Protein AF-A0A2D5MTC9-F1 (afdb_monomer)

Mean predicted aligned error: 18.23 Å

Secondary structure (DSSP, 8-state):
-----------------------PPPPPPPP-PPPPSSTT-------------TT-SSEEEEEETTEEEEEETTT--EEEE-TTSEEEEEESPPGGG-S-SEEEEEE-TTS-----S---------TT-TT--S-----S---TTS-S-----SS------SS------S------SS------SS------SGGG-S------S------S------SS------S-------STT-------SS------SS------SS---------SS--SS-S-TT-SS----SSS------SS------SS------S------SS------SS------SSS------SSS------S-----

Foldseek 3Di:
DDDDDDDDDDDDDDDDDDDDDDDDDDDDDDFDDDDDPDDDDPDDTPDDDDDPPAPDPFWYFDDDPNKTWIAGPPQRAGWIQHNQRKIWHFDDCPPPPDRDGPIDIDRQNPNDPDPPDDDDDDFWAQPPPPPPDDDDDDDDDTPPPDDSDDDDDPDDDDDDDPDDDDDDDPDDDDDDPPDDDDDDPVDDDDAADDVRPHDDDDDDPDDDDDDPDDDDDDPDDDDDDDPDDDDDDPDPPDDDDDDDPADDDDDDPDDDDDDDPDDDDDDFPFDPDPDDDDPDRVCSDDDDDPDDDDDDDDPPDDDDDDPDDDDDDDPDDDDDDPPDDDDDDPVDDDDDDPDDDDDDDDPDDDDDDDDPDDDDD

pLDDT: mean 74.67, std 19.5, range [28.16, 95.44]

Radius of gyration: 52.71 Å; Cα contacts (8 Å, |Δi|>4): 180; chains: 1; bounding box: 137×66×151 Å

Structure (mmCIF, N/CA/C/O backbone):
data_AF-A0A2D5MTC9-F1
#
_entry.id   AF-A0A2D5MTC9-F1
#
loop_
_atom_site.group_PDB
_atom_site.id
_atom_site.type_symbol
_atom_site.label_atom_id
_atom_site.label_alt_id
_atom_site.label_comp_id
_atom_site.label_asym_id
_atom_site.label_entity_id
_atom_site.label_seq_id
_atom_site.pdbx_PDB_ins_code
_atom_site.Cartn_x
_atom_site.Cartn_y
_atom_site.Cartn_z
_atom_site.occupancy
_atom_site.B_iso_or_equiv
_atom_site.auth_seq_id
_atom_site.auth_comp_id
_atom_site.auth_asym_id
_atom_site.auth_atom_id
_atom_site.pdbx_PDB_model_num
ATOM 1 N N . MET A 1 1 ? -89.886 -17.768 31.212 1.00 41.62 1 MET A N 1
ATOM 2 C CA . MET A 1 1 ? -89.483 -19.164 31.501 1.00 41.62 1 MET A CA 1
ATOM 3 C C . MET A 1 1 ? -88.248 -19.070 32.388 1.00 41.62 1 MET A C 1
ATOM 5 O O . MET A 1 1 ? -87.229 -18.645 31.881 1.00 41.62 1 MET A O 1
ATOM 9 N N . ALA A 1 2 ? -88.300 -19.100 33.720 1.00 30.44 2 ALA A N 1
ATOM 10 C CA . ALA A 1 2 ? -88.887 -20.061 34.663 1.00 30.44 2 ALA A CA 1
ATOM 11 C C . ALA A 1 2 ? -88.196 -21.441 34.658 1.00 30.44 2 ALA A C 1
ATOM 13 O O . ALA A 1 2 ? -88.159 -22.086 33.614 1.00 30.44 2 ALA A O 1
ATOM 14 N N . LYS A 1 3 ? -87.807 -21.866 35.878 1.00 34.44 3 LYS A N 1
ATOM 15 C CA . LYS A 1 3 ? -87.171 -23.115 36.370 1.00 34.44 3 LYS A CA 1
ATOM 16 C C . LYS A 1 3 ? -85.636 -23.058 36.474 1.00 34.44 3 LYS A C 1
ATOM 18 O O . LYS A 1 3 ? -84.980 -22.955 35.452 1.00 34.44 3 LYS A O 1
ATOM 23 N N . SER A 1 4 ? -84.983 -22.969 37.642 1.00 32.75 4 SER A N 1
ATOM 24 C CA . SER A 1 4 ? -85.090 -23.648 38.960 1.00 32.75 4 SER A CA 1
ATOM 25 C C . SER A 1 4 ? -84.687 -25.128 38.953 1.00 32.75 4 SER A C 1
ATOM 27 O O . SER A 1 4 ? -85.420 -25.925 38.366 1.00 32.75 4 SER A O 1
ATOM 29 N N . ARG A 1 5 ? -83.614 -25.475 39.686 1.00 33.47 5 ARG A N 1
ATOM 30 C CA . ARG A 1 5 ? -83.525 -26.490 40.772 1.00 33.47 5 ARG A CA 1
ATOM 31 C C . ARG A 1 5 ? -82.059 -26.881 41.037 1.00 33.47 5 ARG A C 1
ATOM 33 O O . ARG A 1 5 ? -81.319 -27.071 40.084 1.00 33.47 5 ARG A O 1
ATOM 40 N N . GLU A 1 6 ? -81.602 -26.692 42.282 1.00 34.12 6 GLU A N 1
ATOM 41 C CA . GLU A 1 6 ? -81.259 -27.739 43.287 1.00 34.12 6 GLU A CA 1
ATOM 42 C C . GLU A 1 6 ? -79.934 -28.444 42.929 1.00 34.12 6 GLU A C 1
ATOM 44 O O . GLU A 1 6 ? -79.790 -28.965 41.836 1.00 34.12 6 GLU A O 1
ATOM 49 N N . GLY A 1 7 ? -78.874 -28.445 43.734 1.00 31.22 7 GLY A N 1
ATOM 50 C CA . GLY A 1 7 ? -78.793 -28.502 45.190 1.00 31.22 7 GLY A CA 1
ATOM 51 C C . GLY A 1 7 ? -78.049 -29.793 45.535 1.00 31.22 7 GLY A C 1
ATOM 52 O O . GLY A 1 7 ? -78.575 -30.862 45.262 1.00 31.22 7 GLY A O 1
ATOM 53 N N . PHE A 1 8 ? -76.841 -29.698 46.091 1.00 33.56 8 PHE A N 1
ATOM 54 C CA . PHE A 1 8 ? -76.261 -30.758 46.919 1.00 33.56 8 PHE A CA 1
ATOM 55 C C . PHE A 1 8 ? -75.344 -30.130 47.967 1.00 33.56 8 PHE A C 1
ATOM 57 O O . PHE A 1 8 ? -74.264 -29.624 47.666 1.00 33.56 8 PHE A O 1
ATOM 64 N N . ASP A 1 9 ? -75.857 -30.161 49.193 1.00 33.19 9 ASP A N 1
ATOM 65 C CA . ASP A 1 9 ? -75.126 -30.080 50.445 1.00 33.19 9 ASP A CA 1
ATOM 66 C C . ASP A 1 9 ? -74.007 -31.125 50.497 1.00 33.19 9 ASP A C 1
ATOM 68 O O . ASP A 1 9 ? -74.228 -32.298 50.193 1.00 33.19 9 ASP A O 1
ATOM 72 N N . GLN A 1 10 ? -72.857 -30.729 51.037 1.00 34.62 10 GLN A N 1
ATOM 73 C CA . GLN A 1 10 ? -72.172 -31.569 52.013 1.00 34.62 10 GLN A CA 1
ATOM 74 C C . GLN A 1 10 ? -71.788 -30.710 53.212 1.00 34.62 10 GLN A C 1
ATOM 76 O O . GLN A 1 10 ? -70.988 -29.780 53.121 1.00 34.62 10 GLN A O 1
ATOM 81 N N . VAL A 1 11 ? -72.415 -31.045 54.335 1.00 34.06 11 VAL A N 1
ATOM 82 C CA . VAL A 1 11 ? -72.146 -30.511 55.662 1.00 34.06 11 VAL A CA 1
ATOM 83 C C . VAL A 1 11 ? -71.408 -31.581 56.474 1.00 34.06 11 VAL A C 1
ATOM 85 O O . VAL A 1 11 ? -71.724 -32.762 56.359 1.00 34.06 11 VAL A O 1
ATOM 88 N N . TYR A 1 12 ? -70.507 -31.096 57.332 1.00 30.58 12 TYR A N 1
ATOM 89 C CA . TYR A 1 12 ? -69.847 -31.723 58.484 1.00 30.58 12 TYR A CA 1
ATOM 90 C C . TYR A 1 12 ? -68.729 -32.747 58.225 1.00 30.58 12 TYR A C 1
ATOM 92 O O . TYR A 1 12 ? -68.968 -33.890 57.867 1.00 30.58 12 TYR A O 1
ATOM 100 N N . ASP A 1 13 ? -67.507 -32.360 58.614 1.00 28.16 13 ASP A N 1
ATOM 101 C CA . ASP A 1 13 ? -67.044 -32.811 59.930 1.00 28.16 13 ASP A CA 1
ATOM 102 C C . ASP A 1 13 ? -66.139 -31.780 60.623 1.00 28.16 13 ASP A C 1
ATOM 104 O O . ASP A 1 13 ? -65.095 -31.358 60.124 1.00 28.16 13 ASP A O 1
ATOM 108 N N . SER A 1 14 ? -66.575 -31.359 61.808 1.00 37.28 14 SER A N 1
ATOM 109 C CA . SER A 1 14 ? -65.771 -30.644 62.788 1.00 37.28 14 SER A CA 1
ATOM 110 C C . SER A 1 14 ? -64.883 -31.656 63.505 1.00 37.28 14 SER A C 1
ATOM 112 O O . SER A 1 14 ? -65.354 -32.359 64.399 1.00 37.28 14 SER A O 1
ATOM 114 N N . VAL A 1 15 ? -63.598 -31.722 63.161 1.00 36.06 15 VAL A N 1
ATOM 115 C CA . VAL A 1 15 ? -62.640 -32.538 63.916 1.00 36.06 15 VAL A CA 1
ATOM 116 C C . VAL A 1 15 ? -61.772 -31.643 64.787 1.00 36.06 15 VAL A C 1
ATOM 118 O O . VAL A 1 15 ? -60.836 -30.995 64.335 1.00 36.06 15 VAL A O 1
ATOM 121 N N . GLY A 1 16 ? -62.140 -31.626 66.067 1.00 31.86 16 GLY A N 1
ATOM 122 C CA . GLY A 1 16 ? -61.212 -31.842 67.171 1.00 31.86 16 GLY A CA 1
ATOM 123 C C . GLY A 1 16 ? -59.996 -30.928 67.259 1.00 31.86 16 GLY A C 1
ATOM 124 O O . GLY A 1 16 ? -58.937 -31.203 66.707 1.00 31.86 16 GLY A O 1
ATOM 125 N N . SER A 1 17 ? -60.106 -29.938 68.142 1.00 38.00 17 SER A N 1
ATOM 126 C CA . SER A 1 17 ? -58.977 -29.423 68.915 1.00 38.00 17 SER A CA 1
ATOM 127 C C . SER A 1 17 ? -58.136 -30.591 69.465 1.00 38.00 17 SER A C 1
ATOM 129 O O . SER A 1 17 ? -58.532 -31.229 70.442 1.00 38.00 17 SER A O 1
ATOM 131 N N . SER A 1 18 ? -56.943 -30.818 68.914 1.00 32.97 18 SER A N 1
ATOM 132 C CA . SER A 1 18 ? -55.867 -31.515 69.619 1.00 32.97 18 SER A CA 1
ATOM 133 C C . SER A 1 18 ? -54.679 -30.574 69.773 1.00 32.97 18 SER A C 1
ATOM 135 O O . SER A 1 18 ? -53.939 -30.292 68.832 1.00 32.97 18 SER A O 1
ATOM 137 N N . LYS A 1 19 ? -54.503 -30.071 70.995 1.00 39.09 19 LYS A N 1
ATOM 138 C CA . LYS A 1 19 ? -53.260 -29.446 71.438 1.00 39.09 19 LYS A CA 1
ATOM 139 C C . LYS A 1 19 ? -52.137 -30.483 71.357 1.00 39.09 19 LYS A C 1
ATOM 141 O O . LYS A 1 19 ? -52.098 -31.394 72.177 1.00 39.09 19 LYS A O 1
ATOM 146 N N . THR A 1 20 ? -51.194 -30.297 70.443 1.00 36.09 20 THR A N 1
ATOM 147 C CA . THR A 1 20 ? -49.857 -30.905 70.520 1.00 36.09 20 THR A CA 1
ATOM 148 C C . THR A 1 20 ? -48.809 -29.802 70.363 1.00 36.09 20 THR A C 1
ATOM 150 O O . THR A 1 20 ? -48.842 -29.085 69.360 1.00 36.09 20 THR A O 1
ATOM 153 N N . PRO A 1 21 ? -47.897 -29.596 71.332 1.00 39.69 21 PRO A N 1
ATOM 154 C CA . PRO A 1 21 ? -46.863 -28.578 71.218 1.00 39.69 21 PRO A CA 1
ATOM 155 C C . PRO A 1 21 ? -45.732 -29.040 70.287 1.00 39.69 21 PRO A C 1
ATOM 157 O O . PRO A 1 21 ? -45.213 -30.139 70.438 1.00 39.69 21 PRO A O 1
ATOM 160 N N . ARG A 1 22 ? -45.354 -28.146 69.366 1.00 36.62 22 ARG A N 1
ATOM 161 C CA . ARG A 1 22 ? -44.001 -27.875 68.834 1.00 36.62 22 ARG A CA 1
ATOM 162 C C . ARG A 1 22 ? -43.022 -29.062 68.772 1.00 36.62 22 ARG A C 1
ATOM 164 O O . ARG A 1 22 ? -42.338 -29.361 69.746 1.00 36.62 22 ARG A O 1
ATOM 171 N N . GLY A 1 23 ? -42.845 -29.617 67.573 1.00 33.28 23 GLY A N 1
ATOM 172 C CA . GLY A 1 23 ? -41.653 -30.393 67.228 1.00 33.28 23 GLY A CA 1
ATOM 173 C C . GLY A 1 23 ? -40.441 -29.471 67.081 1.00 33.28 23 GLY A C 1
ATOM 174 O O . GLY A 1 23 ? -40.370 -28.686 66.138 1.00 33.28 23 GLY A O 1
ATOM 175 N N . ALA A 1 24 ? -39.509 -29.543 68.029 1.00 35.81 24 ALA A N 1
ATOM 176 C CA . ALA A 1 24 ? -38.156 -29.025 67.867 1.00 35.81 24 ALA A CA 1
ATOM 177 C C . ALA A 1 24 ? -37.340 -30.034 67.044 1.00 35.81 24 ALA A C 1
ATOM 179 O O . ALA A 1 24 ? -37.415 -31.237 67.290 1.00 35.81 24 ALA A O 1
ATOM 180 N N . GLY A 1 25 ? -36.593 -29.547 66.051 1.00 35.50 25 GLY A N 1
ATOM 181 C CA . GLY A 1 25 ? -35.685 -30.370 65.255 1.00 35.50 25 GLY A CA 1
ATOM 182 C C . GLY A 1 25 ? -34.580 -30.970 66.125 1.00 35.50 25 GLY A C 1
ATOM 183 O O . GLY A 1 25 ? -33.979 -30.274 66.942 1.00 35.50 25 GLY A O 1
ATOM 184 N N . ASN A 1 26 ? -34.327 -32.266 65.954 1.00 34.25 26 ASN A N 1
ATOM 185 C CA . ASN A 1 26 ? -33.220 -32.962 66.600 1.00 34.25 26 ASN A CA 1
ATOM 186 C C . ASN A 1 26 ? -31.898 -32.521 65.956 1.00 34.25 26 ASN A C 1
ATOM 188 O O . ASN A 1 26 ? -31.689 -32.748 64.766 1.00 34.25 26 ASN A O 1
ATOM 192 N N . PHE A 1 27 ? -31.008 -31.917 66.744 1.00 43.75 27 PHE A N 1
ATOM 193 C CA . PHE A 1 27 ? -29.631 -31.627 66.344 1.00 43.75 27 PHE A CA 1
ATOM 194 C C . PHE A 1 27 ? -28.702 -32.704 66.918 1.00 43.75 27 PHE A C 1
ATOM 196 O O . PHE A 1 27 ? -28.708 -32.957 68.124 1.00 43.75 27 PHE A O 1
ATOM 203 N N . GLU A 1 28 ? -27.921 -33.356 66.054 1.00 43.03 28 GLU A N 1
ATOM 204 C CA . GLU A 1 28 ? -26.919 -34.350 66.451 1.00 43.03 28 GLU A CA 1
ATOM 205 C C . GLU A 1 28 ? -25.798 -33.697 67.275 1.00 43.03 28 GLU A C 1
ATOM 207 O O . GLU A 1 28 ? -25.162 -32.731 66.844 1.00 43.03 28 GLU A O 1
ATOM 212 N N . LYS A 1 29 ? -25.535 -34.241 68.470 1.00 39.12 29 LYS A N 1
ATOM 213 C CA . LYS A 1 29 ? -24.385 -33.867 69.301 1.00 39.12 29 LYS A CA 1
ATOM 214 C C . LYS A 1 29 ? -23.097 -34.394 68.661 1.00 39.12 29 LYS A C 1
ATOM 216 O O . LYS A 1 29 ? -22.936 -35.601 68.511 1.00 39.12 29 LYS A O 1
ATOM 221 N N . ARG A 1 30 ? -22.151 -33.503 68.352 1.00 41.34 30 ARG A N 1
ATOM 222 C CA . ARG A 1 30 ? -20.740 -33.862 68.130 1.00 41.34 30 ARG A CA 1
ATOM 223 C C . ARG A 1 30 ? -19.949 -33.559 69.396 1.00 41.34 30 ARG A C 1
ATOM 225 O O . ARG A 1 30 ? -19.874 -32.404 69.804 1.00 41.34 30 ARG A O 1
ATOM 232 N N . GLU A 1 31 ? -19.364 -34.589 69.994 1.00 37.06 31 GLU A N 1
ATOM 233 C CA . GLU A 1 31 ? -18.466 -34.464 71.142 1.00 37.06 31 GLU A CA 1
ATOM 234 C C . GLU A 1 31 ? -17.011 -34.381 70.661 1.00 37.06 31 GLU A C 1
ATOM 236 O O . GLU A 1 31 ? -16.566 -35.186 69.844 1.00 37.06 31 GLU A O 1
ATOM 241 N N . THR A 1 32 ? -16.262 -33.401 71.163 1.00 49.19 32 THR A N 1
ATOM 242 C CA . THR A 1 32 ? -14.801 -33.314 71.009 1.00 49.19 32 THR A CA 1
ATOM 243 C C . THR A 1 32 ? -14.172 -33.218 72.391 1.00 49.19 32 THR A C 1
ATOM 245 O O . THR A 1 32 ? -14.484 -32.297 73.143 1.00 49.19 32 THR A O 1
ATOM 248 N N . THR A 1 33 ? -13.291 -34.162 72.721 1.00 41.72 33 THR A N 1
ATOM 249 C CA . THR A 1 33 ? -12.595 -34.266 74.013 1.00 41.72 33 THR A CA 1
ATOM 250 C C . THR A 1 33 ? -11.225 -33.585 73.984 1.00 41.72 33 THR A C 1
ATOM 252 O O . THR A 1 33 ? -10.453 -33.781 73.045 1.00 41.72 33 THR A O 1
ATOM 255 N N . VAL A 1 34 ? -10.900 -32.836 75.041 1.00 54.41 34 VAL A N 1
ATOM 256 C CA . VAL A 1 34 ? -9.543 -32.345 75.355 1.00 54.41 34 VAL A CA 1
ATOM 257 C C . VAL A 1 34 ? -8.894 -33.339 76.339 1.00 54.41 34 VAL A C 1
ATOM 259 O O . VAL A 1 34 ? -9.611 -33.885 77.175 1.00 54.41 34 VAL A O 1
ATOM 262 N N . PRO A 1 35 ? -7.582 -33.638 76.255 1.00 50.50 35 PRO A N 1
ATOM 263 C CA . PRO A 1 35 ? -6.941 -34.609 77.148 1.00 50.50 35 PRO A CA 1
ATOM 264 C C . PRO A 1 35 ? -6.802 -34.095 78.596 1.00 50.50 35 PRO A C 1
ATOM 266 O O . PRO A 1 35 ? -6.420 -32.946 78.818 1.00 50.50 35 PRO A O 1
ATOM 269 N N . SER A 1 36 ? -7.087 -34.976 79.566 1.00 49.78 36 SER A N 1
ATOM 270 C CA . SER A 1 36 ? -7.050 -34.724 81.019 1.00 49.78 36 SER A CA 1
ATOM 271 C C . SER A 1 36 ? -5.628 -34.510 81.567 1.00 49.78 36 SER A C 1
ATOM 273 O O . SER A 1 36 ? -4.675 -35.127 81.088 1.00 49.78 36 SER A O 1
ATOM 275 N N . SER A 1 37 ? -5.484 -33.673 82.601 1.00 58.97 37 SER A N 1
ATOM 276 C CA . SER A 1 37 ? -4.221 -33.424 83.314 1.00 58.97 37 SER A CA 1
ATOM 277 C C . SER A 1 37 ? -4.027 -34.253 84.596 1.00 58.97 37 SER A C 1
ATOM 279 O O . SER A 1 37 ? -2.927 -34.218 85.149 1.00 58.97 37 SER A O 1
ATOM 281 N N . THR A 1 38 ? -5.013 -35.041 85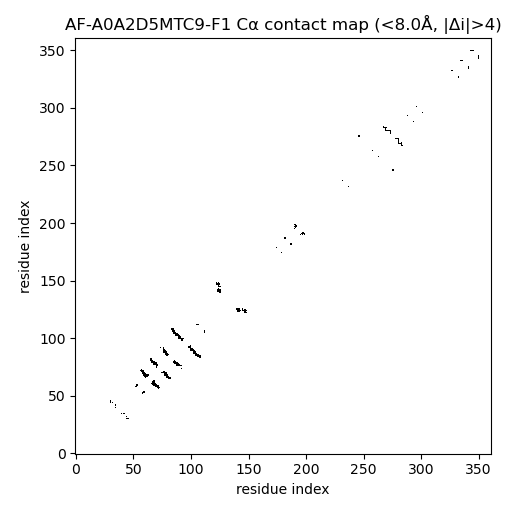.052 1.00 57.56 38 THR A N 1
ATOM 282 C CA . THR A 1 38 ? -4.865 -35.998 86.173 1.00 57.56 38 THR A CA 1
ATOM 283 C C . THR A 1 38 ? -5.766 -37.244 86.026 1.00 57.56 38 THR A C 1
ATOM 285 O O . THR A 1 38 ? -6.776 -37.194 85.323 1.00 57.56 38 THR A O 1
ATOM 288 N N . PRO A 1 39 ? -5.414 -38.391 86.653 1.00 55.44 39 PRO A N 1
ATOM 289 C CA . PRO A 1 39 ? -6.015 -39.696 86.336 1.00 55.44 39 PRO A CA 1
ATOM 290 C C . PRO A 1 39 ? -7.481 -39.914 86.754 1.00 55.44 39 PRO A C 1
ATOM 292 O O . PRO A 1 39 ? -8.089 -40.839 86.230 1.00 55.44 39 PRO A O 1
ATOM 295 N N . ASP A 1 40 ? -8.046 -39.089 87.647 1.00 57.59 40 ASP A N 1
ATOM 296 C CA . ASP A 1 40 ? -9.346 -39.350 88.302 1.00 57.59 40 ASP A CA 1
ATOM 297 C C . ASP A 1 40 ? -10.381 -38.205 88.166 1.00 57.59 40 ASP A C 1
ATOM 299 O O . ASP A 1 40 ? -11.323 -38.118 88.953 1.00 57.59 40 ASP A O 1
ATOM 303 N N . GLU A 1 41 ? -10.255 -37.312 87.176 1.00 53.50 41 GLU A N 1
ATOM 304 C CA . GLU A 1 41 ? -11.330 -36.353 86.857 1.00 53.50 41 GLU A CA 1
ATOM 305 C C . GLU A 1 41 ? -12.274 -36.902 85.774 1.00 53.50 41 GLU A C 1
ATOM 307 O O . GLU A 1 41 ? -11.911 -36.996 84.600 1.00 53.50 41 GLU A O 1
ATOM 312 N N . GLU A 1 42 ? -13.527 -37.198 86.143 1.00 53.12 42 GLU A N 1
ATOM 313 C CA . GLU A 1 42 ? -14.624 -37.321 85.176 1.00 53.12 42 GLU A CA 1
ATOM 314 C C . GLU A 1 42 ? -14.941 -35.936 84.587 1.00 53.12 42 GLU A C 1
ATOM 316 O O . GLU A 1 42 ? -15.670 -35.131 85.171 1.00 53.12 42 GLU A O 1
ATOM 321 N N . GLN A 1 43 ? -14.392 -35.639 83.407 1.00 51.56 43 GLN A N 1
ATOM 322 C CA . GLN A 1 43 ? -14.768 -34.452 82.642 1.00 51.56 43 GLN A CA 1
ATOM 323 C C . GLN A 1 43 ? -16.045 -34.737 81.847 1.00 51.56 43 GLN A C 1
ATOM 325 O O . GLN A 1 43 ? -16.026 -35.406 80.814 1.00 51.56 43 GLN A O 1
ATOM 330 N N . GLY A 1 44 ? -17.173 -34.228 82.344 1.00 54.88 44 GLY A N 1
ATOM 331 C CA . GLY A 1 44 ? -18.440 -34.256 81.616 1.00 54.88 44 GLY A CA 1
ATOM 332 C C . GLY A 1 44 ? -18.352 -33.511 80.272 1.00 54.88 44 GLY A C 1
ATOM 333 O O . GLY A 1 44 ? -17.538 -32.596 80.118 1.00 54.88 44 GLY A O 1
ATOM 334 N N . PRO A 1 45 ? -19.190 -33.870 79.285 1.00 53.41 45 PRO A N 1
ATOM 335 C CA . PRO A 1 45 ? -19.128 -33.301 77.944 1.00 53.41 45 PRO A CA 1
ATOM 336 C C . PRO A 1 45 ? -19.354 -31.784 77.976 1.00 53.41 45 PRO A C 1
ATOM 338 O O . PRO A 1 45 ? -20.407 -31.304 78.409 1.00 53.41 45 PRO A O 1
ATOM 341 N N . ILE A 1 46 ? -18.387 -31.011 77.470 1.00 55.28 46 ILE A N 1
ATOM 342 C CA . ILE A 1 46 ? -18.581 -29.577 77.238 1.00 55.28 46 ILE A CA 1
ATOM 343 C C . ILE A 1 46 ? -19.581 -29.439 76.091 1.00 55.28 46 ILE A C 1
ATOM 345 O O . ILE A 1 46 ? -19.273 -29.655 74.920 1.00 55.28 46 ILE A O 1
ATOM 349 N N . THR A 1 47 ? -20.816 -29.105 76.446 1.00 47.19 47 THR A N 1
ATOM 350 C CA . THR A 1 47 ? -21.904 -28.926 75.491 1.00 47.19 47 THR A CA 1
ATOM 351 C C . THR A 1 47 ? -21.855 -27.483 74.997 1.00 47.19 47 THR A C 1
ATOM 353 O O . THR A 1 47 ? -22.111 -26.560 75.766 1.00 47.19 47 THR A O 1
ATOM 356 N N . THR A 1 48 ? -21.504 -27.261 73.728 1.00 46.56 48 THR A N 1
ATOM 357 C CA . THR A 1 48 ? -21.634 -25.925 73.127 1.00 46.56 48 THR A CA 1
ATOM 358 C C . THR A 1 48 ? -23.075 -25.757 72.657 1.00 46.56 48 THR A C 1
ATOM 360 O O . THR A 1 48 ? -23.474 -26.323 71.642 1.00 46.56 48 THR A O 1
ATOM 363 N N . GLU A 1 49 ? -23.878 -25.018 73.416 1.00 46.34 49 GLU A N 1
ATOM 364 C CA . GLU A 1 49 ? -25.258 -24.697 73.053 1.00 46.34 49 GLU A CA 1
ATOM 365 C C . GLU A 1 49 ? -25.276 -23.447 72.157 1.00 46.34 49 GLU A C 1
ATOM 367 O O . GLU A 1 49 ? -24.938 -22.347 72.594 1.00 46.34 49 GLU A O 1
ATOM 372 N N . ILE A 1 50 ? -25.652 -23.596 70.882 1.00 51.72 50 ILE A N 1
ATOM 373 C CA . ILE A 1 50 ? -25.915 -22.451 69.999 1.00 51.72 50 ILE A CA 1
ATOM 374 C C . ILE A 1 50 ? -27.390 -22.069 70.163 1.00 51.72 50 ILE A C 1
ATOM 376 O O . ILE A 1 50 ? -28.266 -22.609 69.490 1.00 51.72 50 ILE A O 1
ATOM 380 N N . THR A 1 51 ? -27.687 -21.131 71.063 1.00 51.91 51 THR A N 1
ATOM 381 C CA . THR A 1 51 ? -29.047 -20.594 71.211 1.00 51.91 51 THR A CA 1
ATOM 382 C C . THR A 1 51 ? -29.303 -19.516 70.156 1.00 51.91 51 THR A C 1
ATOM 384 O O . THR A 1 51 ? -28.833 -18.382 70.273 1.00 51.91 51 THR A O 1
ATOM 387 N N . VAL A 1 52 ? -30.101 -19.827 69.132 1.00 52.03 52 VAL A N 1
ATOM 388 C CA . VAL A 1 52 ? -30.649 -18.799 68.234 1.00 52.03 52 VAL A CA 1
ATOM 389 C C . VAL A 1 52 ? -31.808 -18.108 68.960 1.00 52.03 52 VAL A C 1
ATOM 391 O O . VAL A 1 52 ? -32.937 -18.595 68.974 1.00 52.03 52 VAL A O 1
ATOM 394 N N . LEU A 1 53 ? -31.525 -16.978 69.615 1.00 54.91 53 LEU A N 1
ATOM 395 C CA . LEU A 1 53 ? -32.528 -16.162 70.310 1.00 54.91 53 LEU A CA 1
ATOM 396 C C . LEU A 1 53 ? -33.415 -15.415 69.305 1.00 54.91 53 LEU A C 1
ATOM 398 O O . LEU A 1 53 ? -33.239 -14.218 69.062 1.00 54.91 53 LEU A O 1
ATOM 402 N N . VAL A 1 54 ? -34.403 -16.105 68.745 1.00 55.06 54 VAL A N 1
ATOM 403 C CA . VAL A 1 54 ? -35.497 -15.452 68.023 1.00 55.06 54 VAL A CA 1
ATOM 404 C C . VAL A 1 54 ? -36.387 -14.774 69.074 1.00 55.06 54 VAL A C 1
ATOM 406 O O . VAL A 1 54 ? -36.992 -15.447 69.901 1.00 55.06 54 VAL A O 1
ATOM 409 N N . ALA A 1 55 ? -36.405 -13.435 69.079 1.00 61.69 55 ALA A N 1
ATOM 410 C CA . ALA A 1 55 ? -37.100 -12.578 70.055 1.00 61.69 55 ALA A CA 1
ATOM 411 C C . ALA A 1 55 ? -36.488 -12.481 71.480 1.00 61.69 55 ALA A C 1
ATOM 413 O O . ALA A 1 55 ? -37.199 -12.472 72.485 1.00 61.69 55 ALA A O 1
ATOM 414 N N . GLY A 1 56 ? -35.162 -12.333 71.596 1.00 64.69 56 GLY A N 1
ATOM 415 C CA . GLY A 1 56 ? -34.487 -12.043 72.875 1.00 64.69 56 GLY A CA 1
ATOM 416 C C . GLY A 1 56 ? -34.652 -10.597 73.399 1.00 64.69 56 GLY A C 1
ATOM 417 O O . GLY A 1 56 ? -35.355 -9.760 72.832 1.00 64.69 56 GLY A O 1
ATOM 418 N N . LYS A 1 57 ? -33.942 -10.237 74.483 1.00 67.62 57 LYS A N 1
ATOM 419 C CA . LYS A 1 57 ? -33.978 -8.870 75.064 1.00 67.62 57 LYS A CA 1
ATOM 420 C C . LYS A 1 57 ? -33.547 -7.775 74.074 1.00 67.62 57 LYS A C 1
ATOM 422 O O . LYS A 1 57 ? -33.986 -6.638 74.196 1.00 67.62 57 LYS A O 1
ATOM 427 N N . ARG A 1 58 ? -32.689 -8.111 73.105 1.00 66.56 58 ARG A N 1
ATOM 428 C CA . ARG A 1 58 ? -32.074 -7.154 72.167 1.00 66.56 58 ARG A CA 1
ATOM 429 C C . ARG A 1 58 ? -32.595 -7.234 70.735 1.00 66.56 58 ARG A C 1
ATOM 431 O O . ARG A 1 58 ? -32.447 -6.260 70.015 1.00 66.56 58 ARG A O 1
ATOM 438 N N . TYR A 1 59 ? -33.213 -8.339 70.331 1.00 72.44 59 TYR A N 1
ATOM 439 C CA . TYR A 1 59 ? -33.683 -8.547 68.960 1.00 72.44 59 TYR A CA 1
ATO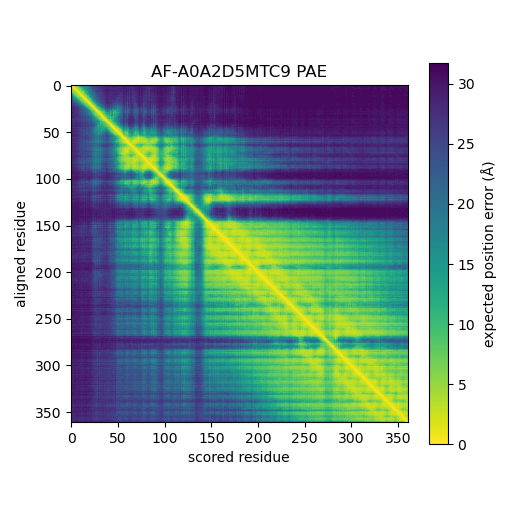M 440 C C . TYR A 1 59 ? -35.148 -8.956 68.963 1.00 72.44 59 TYR A C 1
ATOM 442 O O . TYR A 1 59 ? -35.616 -9.586 69.911 1.00 72.44 59 TYR A O 1
ATOM 450 N N . THR A 1 60 ? -35.874 -8.574 67.925 1.00 76.06 60 THR A N 1
ATOM 451 C CA . THR A 1 60 ? -37.278 -8.912 67.728 1.00 76.06 60 THR A CA 1
ATOM 452 C C . THR A 1 60 ? -37.461 -9.530 66.352 1.00 76.06 60 THR A C 1
ATOM 454 O O . THR A 1 60 ? -36.802 -9.112 65.401 1.00 76.06 60 THR A O 1
ATOM 457 N N . LEU A 1 61 ? -38.327 -10.536 66.288 1.00 79.38 61 LEU A N 1
ATOM 458 C CA . LEU A 1 61 ? -38.944 -10.995 65.054 1.00 79.38 61 LEU A CA 1
ATOM 459 C C . LEU A 1 61 ? -40.404 -10.574 65.167 1.00 79.38 61 LEU A C 1
ATOM 461 O O . LEU A 1 61 ? -41.085 -11.015 66.095 1.00 79.38 61 LEU A O 1
ATOM 465 N N . THR A 1 62 ? -40.844 -9.682 64.296 1.00 75.25 62 THR A N 1
ATOM 466 C CA . THR A 1 62 ? -42.209 -9.158 64.302 1.00 75.25 62 THR A CA 1
ATOM 467 C C . THR A 1 62 ? -42.821 -9.322 62.927 1.00 75.25 62 THR A C 1
ATOM 469 O O . THR A 1 62 ? -42.145 -9.150 61.916 1.00 75.25 62 THR A O 1
ATOM 472 N N . ASP A 1 63 ? -44.093 -9.690 62.934 1.00 75.75 63 ASP A N 1
ATOM 473 C CA . ASP A 1 63 ? -44.999 -9.551 61.805 1.00 75.75 63 ASP A CA 1
ATOM 474 C C . ASP A 1 63 ? -45.865 -8.332 62.134 1.00 75.75 63 ASP A C 1
ATOM 476 O O . ASP A 1 63 ? -46.629 -8.372 63.105 1.00 75.75 63 ASP A O 1
ATOM 480 N N . ASP A 1 64 ? -45.632 -7.216 61.444 1.00 68.56 64 ASP A N 1
ATOM 481 C CA . ASP A 1 64 ? -46.385 -5.975 61.638 1.00 68.56 64 ASP A CA 1
ATOM 482 C C . ASP A 1 64 ? -47.238 -5.712 60.400 1.00 68.56 64 ASP A C 1
ATOM 484 O O . ASP A 1 64 ? -46.782 -5.149 59.409 1.00 68.56 64 ASP A O 1
ATOM 488 N N . GLY A 1 65 ? -48.481 -6.193 60.439 1.00 66.06 65 GLY A N 1
ATOM 489 C CA . GLY A 1 65 ? -49.466 -5.903 59.400 1.00 66.06 65 GLY A CA 1
ATOM 490 C C . GLY A 1 65 ? -49.122 -6.444 58.010 1.00 66.06 65 GLY A C 1
ATOM 491 O O . GLY A 1 65 ? -49.564 -5.844 57.039 1.00 66.06 65 GLY A O 1
ATOM 492 N N . GLY A 1 66 ? -48.379 -7.555 57.910 1.00 71.00 66 GLY A N 1
ATOM 493 C CA . GLY A 1 66 ? -47.959 -8.156 56.637 1.00 71.00 66 GLY A CA 1
ATOM 494 C C . GLY A 1 66 ? -46.468 -7.987 56.324 1.00 71.00 66 GLY A C 1
ATOM 495 O O . GLY A 1 66 ? -45.960 -8.653 55.418 1.00 71.00 66 GLY A O 1
ATOM 496 N N . ASP A 1 67 ? -45.756 -7.160 57.094 1.00 78.25 67 ASP A N 1
ATOM 497 C CA . ASP A 1 67 ? -44.311 -6.975 56.988 1.00 78.25 67 ASP A CA 1
ATOM 498 C C . ASP A 1 67 ? -43.564 -7.930 57.929 1.00 78.25 67 ASP A C 1
ATOM 500 O O . ASP A 1 67 ? -43.791 -7.949 59.139 1.00 78.25 67 ASP A O 1
ATOM 504 N N . LEU A 1 68 ? -42.597 -8.677 57.395 1.00 82.25 68 LEU A N 1
ATOM 505 C CA . LEU A 1 68 ? -41.695 -9.501 58.193 1.00 82.25 68 LEU A CA 1
ATOM 506 C C . LEU A 1 68 ? -40.448 -8.704 58.576 1.00 82.25 68 LEU A C 1
ATOM 508 O O . LEU A 1 68 ? -39.632 -8.349 57.723 1.00 82.25 68 LEU A O 1
ATOM 512 N N . GLU A 1 69 ? -40.238 -8.486 59.870 1.00 79.94 69 GLU A N 1
ATOM 513 C CA . GLU A 1 69 ? -39.108 -7.715 60.381 1.00 79.94 69 GLU A CA 1
ATOM 514 C C . GLU A 1 69 ? -38.254 -8.506 61.374 1.00 79.94 69 GLU A C 1
ATOM 516 O O . GLU A 1 69 ? -38.744 -9.070 62.351 1.00 79.94 69 GLU A O 1
ATOM 521 N N . ILE A 1 70 ? -36.938 -8.479 61.169 1.00 83.69 70 ILE A N 1
ATOM 522 C CA . ILE A 1 70 ? -35.926 -8.950 62.115 1.00 83.69 70 ILE A CA 1
ATOM 523 C C . ILE A 1 70 ? -35.083 -7.746 62.496 1.00 83.69 70 ILE A C 1
ATOM 525 O O . ILE A 1 70 ? -34.247 -7.317 61.703 1.00 83.69 70 ILE A O 1
ATOM 529 N N . ARG A 1 71 ? -35.285 -7.182 63.689 1.00 77.94 71 ARG A N 1
ATOM 530 C CA . ARG A 1 71 ? -34.640 -5.917 64.080 1.00 77.94 71 ARG A CA 1
ATOM 531 C C . ARG A 1 71 ? -34.063 -5.947 65.483 1.00 77.94 71 ARG A C 1
ATOM 533 O O . ARG A 1 71 ? -34.558 -6.625 66.383 1.00 77.94 71 ARG A O 1
ATOM 540 N N . ASN A 1 72 ? -33.005 -5.176 65.687 1.00 75.38 72 ASN A N 1
ATOM 541 C CA . ASN A 1 72 ? -32.478 -4.872 67.006 1.00 75.38 72 ASN A CA 1
ATOM 542 C C . ASN A 1 72 ? -33.355 -3.800 67.674 1.00 75.38 72 ASN A C 1
ATOM 544 O O . ASN A 1 72 ? -33.557 -2.713 67.138 1.00 75.38 72 ASN A O 1
ATOM 548 N N . LYS A 1 73 ? -33.857 -4.112 68.870 1.00 72.12 73 LYS A N 1
ATOM 549 C CA . LYS A 1 73 ? -34.814 -3.296 69.632 1.00 72.12 73 LYS A CA 1
ATOM 550 C C . LYS A 1 73 ? -34.254 -1.934 70.065 1.00 72.12 73 LYS A C 1
ATOM 552 O O . LYS A 1 73 ? -35.032 -1.038 70.360 1.00 72.12 73 LYS A O 1
ATOM 557 N N . LEU A 1 74 ? -32.930 -1.785 70.150 1.00 70.12 74 LEU A N 1
ATOM 558 C CA . LEU A 1 74 ? -32.275 -0.563 70.636 1.00 70.12 74 LEU A CA 1
ATOM 559 C C . LEU A 1 74 ? -31.991 0.449 69.526 1.00 70.12 74 LEU A C 1
ATOM 561 O O . LEU A 1 74 ? -32.046 1.648 69.772 1.00 70.12 74 LEU A O 1
ATOM 565 N N . ASN A 1 75 ? -31.638 -0.020 68.330 1.00 66.38 75 ASN A N 1
ATOM 566 C CA . ASN A 1 75 ? -31.143 0.839 67.250 1.00 66.38 75 ASN A CA 1
ATOM 567 C C . ASN A 1 75 ? -31.898 0.664 65.921 1.00 66.38 75 ASN A C 1
ATOM 569 O O . ASN A 1 75 ? -31.552 1.326 64.949 1.00 66.38 75 ASN A O 1
ATOM 573 N N . GLY A 1 76 ? -32.910 -0.211 65.862 1.00 68.06 76 GLY A N 1
ATOM 574 C CA . GLY A 1 76 ? -33.767 -0.408 64.687 1.00 68.06 76 GLY A CA 1
ATOM 575 C C . GLY A 1 76 ? -33.080 -1.077 63.492 1.00 68.06 76 GLY A C 1
ATOM 576 O O . GLY A 1 76 ? -33.679 -1.192 62.427 1.00 68.06 76 GLY A O 1
ATOM 577 N N . MET A 1 77 ? -31.833 -1.525 63.648 1.00 71.56 77 MET A N 1
ATOM 578 C CA . MET A 1 77 ? -31.059 -2.148 62.574 1.00 71.56 77 MET A CA 1
ATOM 579 C C . MET A 1 77 ? -31.516 -3.578 62.341 1.00 71.56 77 MET A C 1
ATOM 581 O O . MET A 1 77 ? -31.788 -4.304 63.301 1.00 71.56 77 MET A O 1
ATOM 585 N N . GLY A 1 78 ? -31.543 -4.005 61.084 1.00 75.62 78 GLY A N 1
ATOM 586 C CA . GLY A 1 78 ? -31.981 -5.348 60.752 1.00 75.62 78 GLY A CA 1
ATOM 587 C C . GLY A 1 78 ? -32.498 -5.497 59.332 1.00 75.62 78 GLY A C 1
ATOM 588 O O . GLY A 1 78 ? -32.178 -4.698 58.452 1.00 75.62 78 GLY A O 1
ATOM 589 N N . ILE A 1 79 ? -33.280 -6.549 59.125 1.00 82.19 79 ILE A N 1
ATOM 590 C CA . ILE A 1 79 ? -33.852 -6.931 57.837 1.00 82.19 79 ILE A CA 1
ATOM 591 C C . ILE A 1 79 ? -35.365 -6.753 57.923 1.00 82.19 79 ILE A C 1
ATOM 593 O O . ILE A 1 79 ? -35.979 -7.121 58.920 1.00 82.19 79 ILE A O 1
ATOM 597 N N . SER A 1 80 ? -35.964 -6.172 56.895 1.00 81.25 80 SER A N 1
ATOM 598 C CA . SER A 1 80 ? -37.406 -5.991 56.776 1.00 81.25 80 SER A CA 1
ATOM 599 C C . SER A 1 80 ? -37.828 -6.375 55.367 1.00 81.25 80 SER A C 1
ATOM 601 O O . SER A 1 80 ? -37.223 -5.918 54.399 1.00 81.25 80 SER A O 1
ATOM 603 N N . ILE A 1 81 ? -38.816 -7.257 55.273 1.00 81.81 81 ILE A N 1
ATOM 604 C CA . ILE A 1 81 ? -39.480 -7.657 54.037 1.00 81.81 81 ILE A CA 1
ATOM 605 C C . ILE A 1 81 ? -40.894 -7.112 54.139 1.00 81.81 81 ILE A C 1
ATOM 607 O O . ILE A 1 81 ? -41.654 -7.560 54.991 1.00 81.81 81 ILE A O 1
ATOM 611 N N . GLN A 1 82 ? -41.215 -6.130 53.312 1.00 79.81 82 GLN A N 1
ATOM 612 C CA . GLN A 1 82 ? -42.518 -5.482 53.348 1.00 79.81 82 GLN A CA 1
ATOM 613 C C . GLN A 1 82 ? -43.514 -6.213 52.445 1.00 79.81 82 GLN A C 1
ATOM 615 O O . GLN A 1 82 ? -43.130 -6.810 51.435 1.00 79.81 82 GLN A O 1
ATOM 620 N N . GLU A 1 83 ? -44.805 -6.113 52.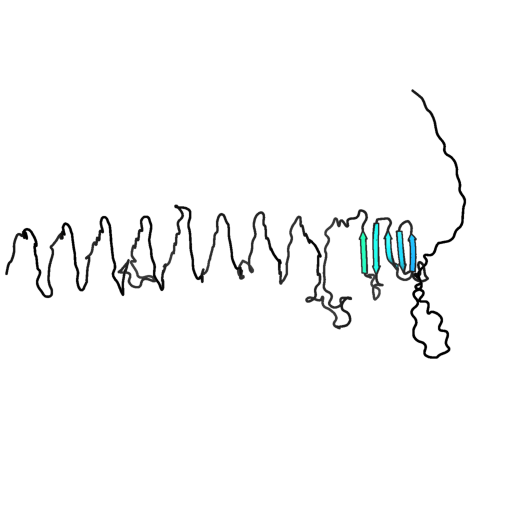752 1.00 76.50 83 GLU A N 1
ATOM 621 C CA . GLU A 1 83 ? -45.906 -6.691 51.969 1.00 76.50 83 GLU A CA 1
ATOM 622 C C . GLU A 1 83 ? -45.897 -6.185 50.510 1.00 76.50 83 GLU A C 1
ATOM 624 O O . GLU A 1 83 ? -46.333 -6.854 49.567 1.00 76.50 83 GLU A O 1
ATOM 629 N N . ASN A 1 84 ? -45.328 -4.997 50.285 1.00 69.69 84 ASN A N 1
ATOM 630 C CA . ASN A 1 84 ? -45.164 -4.410 48.962 1.00 69.69 84 ASN A CA 1
ATOM 631 C C . ASN A 1 84 ? -44.020 -5.036 48.125 1.00 69.69 84 ASN A C 1
ATOM 633 O O . ASN A 1 84 ? -43.868 -4.642 46.970 1.00 69.69 84 ASN A O 1
ATOM 637 N N . GLY A 1 85 ? -43.250 -5.998 48.650 1.00 67.81 85 GLY A N 1
ATOM 638 C CA . GLY A 1 85 ? -42.128 -6.652 47.962 1.00 67.81 85 GLY A CA 1
ATOM 639 C C . GLY A 1 85 ? -40.772 -5.947 48.108 1.00 67.81 85 GLY A C 1
ATOM 640 O O . GLY A 1 85 ? -39.815 -6.317 47.414 1.00 67.81 85 GLY A O 1
ATOM 641 N N . ASP A 1 86 ? -40.675 -4.940 48.979 1.00 71.56 86 ASP A N 1
ATOM 642 C CA . ASP A 1 86 ? -39.416 -4.302 49.355 1.00 71.56 86 ASP A CA 1
ATOM 643 C C . ASP A 1 86 ? -38.641 -5.161 50.353 1.00 71.56 86 ASP A C 1
ATOM 645 O O . ASP A 1 86 ? -39.160 -5.574 51.387 1.00 71.56 86 ASP A O 1
ATOM 649 N N . ILE A 1 87 ? -37.357 -5.368 50.077 1.00 78.00 87 ILE A N 1
ATOM 650 C CA . ILE A 1 87 ? -36.397 -5.928 51.023 1.00 78.00 87 ILE A CA 1
ATOM 651 C C . ILE A 1 87 ? -35.466 -4.801 51.447 1.00 78.00 87 ILE A C 1
ATOM 653 O O . ILE A 1 87 ? -34.732 -4.242 50.630 1.00 78.00 87 ILE A O 1
ATOM 657 N N . MET A 1 88 ? -35.480 -4.469 52.732 1.00 75.00 88 MET A N 1
ATOM 658 C CA . MET A 1 88 ? -34.611 -3.466 53.333 1.00 75.00 88 MET A CA 1
ATOM 659 C C . MET A 1 88 ? -33.661 -4.132 54.319 1.00 75.00 88 MET A C 1
ATOM 661 O O . MET A 1 88 ? -34.088 -4.807 55.252 1.00 75.00 88 MET A O 1
ATOM 665 N N . MET A 1 89 ? -32.366 -3.910 54.138 1.00 77.94 89 MET A N 1
ATOM 666 C CA . MET A 1 89 ? -31.327 -4.302 55.080 1.00 77.94 89 MET A CA 1
ATOM 667 C C . MET A 1 89 ? -30.617 -3.045 55.572 1.00 77.94 89 MET A C 1
ATOM 669 O O . MET A 1 89 ? -30.083 -2.260 54.787 1.00 77.94 89 MET A O 1
ATOM 673 N N . LEU A 1 90 ? -30.631 -2.847 56.884 1.00 73.62 90 LEU A N 1
ATOM 674 C CA . LEU A 1 90 ? -30.000 -1.723 57.564 1.00 73.62 90 LEU A CA 1
ATOM 675 C C . LEU A 1 90 ? -28.894 -2.267 58.465 1.00 73.62 90 LEU A C 1
ATOM 677 O O . LEU A 1 90 ? -29.176 -2.946 59.453 1.00 73.62 90 LEU A O 1
ATOM 681 N N . SER A 1 91 ? -27.642 -1.973 58.116 1.00 68.56 91 SER A N 1
ATOM 682 C CA . SER A 1 91 ? -26.455 -2.429 58.841 1.00 68.56 91 SER A CA 1
ATOM 683 C C . SER A 1 91 ? -25.645 -1.254 59.396 1.00 68.56 91 SER A C 1
ATOM 685 O O . SER A 1 91 ? -25.277 -0.338 58.664 1.00 68.56 91 SER A O 1
ATOM 687 N N . GLY A 1 92 ? -25.330 -1.308 60.693 1.00 60.66 92 GLY A N 1
ATOM 688 C CA . GLY A 1 92 ? -24.480 -0.340 61.395 1.00 60.66 92 GLY A CA 1
ATOM 689 C C . GLY A 1 92 ? -25.233 0.858 61.983 1.00 60.66 92 GLY A C 1
ATOM 690 O O . GLY A 1 92 ? -26.134 1.423 61.367 1.00 60.66 92 GLY A O 1
ATOM 691 N N . SER A 1 93 ? -24.875 1.251 63.209 1.00 56.38 93 SER A N 1
ATOM 692 C CA . SER A 1 93 ? -25.337 2.512 63.789 1.00 56.38 93 SER A CA 1
ATOM 693 C C . SER A 1 93 ? -24.451 3.586 63.189 1.00 56.38 93 SER A C 1
ATOM 695 O O . SER A 1 93 ? -23.234 3.510 63.370 1.00 56.38 93 SER A O 1
ATOM 697 N N . GLY A 1 94 ? -25.010 4.540 62.446 1.00 52.34 94 GLY A N 1
ATOM 698 C CA . GLY A 1 94 ? -24.189 5.604 61.880 1.00 52.34 94 GLY A CA 1
ATOM 699 C C . GLY A 1 94 ? -23.380 6.279 62.995 1.00 52.34 94 GLY A C 1
ATOM 700 O O . GLY A 1 94 ? -23.921 6.683 64.027 1.00 52.34 94 GLY A O 1
ATOM 701 N N . GLY A 1 95 ? -22.055 6.276 62.848 1.00 46.44 95 GLY A N 1
ATOM 702 C CA . GLY A 1 95 ? -21.152 6.787 63.875 1.00 46.44 95 GLY A CA 1
ATOM 703 C C . GLY A 1 95 ? -21.420 8.267 64.168 1.00 46.44 95 GLY A C 1
ATOM 704 O O . GLY A 1 95 ? -21.803 9.025 63.276 1.00 46.44 95 GLY A O 1
ATOM 705 N N . ASN A 1 96 ? -21.211 8.680 65.424 1.00 47.59 96 ASN A N 1
ATOM 706 C CA . ASN A 1 96 ? -21.265 10.077 65.878 1.00 47.59 96 ASN A CA 1
ATOM 707 C C . ASN A 1 96 ? -22.534 10.852 65.470 1.00 47.59 96 ASN A C 1
ATOM 709 O O . ASN A 1 96 ? -22.457 11.978 64.979 1.00 47.59 96 ASN A O 1
ATOM 713 N N . GLY A 1 97 ? -23.717 10.261 65.670 1.00 48.78 97 GLY A N 1
ATOM 714 C CA . GLY A 1 97 ? -24.988 10.980 65.518 1.00 48.78 97 GLY A CA 1
ATOM 715 C C . GLY A 1 97 ? -25.380 11.303 64.072 1.00 48.78 97 GLY A C 1
ATOM 716 O O . GLY A 1 97 ? -26.285 12.107 63.857 1.00 48.78 97 GLY A O 1
ATOM 717 N N . LYS A 1 98 ? -24.742 10.680 63.073 1.00 48.66 98 LYS A N 1
ATOM 718 C CA . LYS A 1 98 ? -25.202 10.736 61.679 1.00 48.66 98 LYS A CA 1
ATOM 719 C C . LYS A 1 98 ? -26.059 9.516 61.353 1.00 48.66 98 LYS A C 1
ATOM 721 O O . LYS A 1 98 ? -25.686 8.395 61.656 1.00 48.66 98 LYS A O 1
ATOM 726 N N . ALA A 1 99 ? -27.202 9.733 60.708 1.00 42.97 99 ALA A N 1
ATOM 727 C CA . ALA A 1 99 ? -28.263 8.738 60.506 1.00 42.97 99 ALA A CA 1
ATOM 728 C C . ALA A 1 99 ? -27.992 7.661 59.428 1.00 42.97 99 ALA A C 1
ATOM 730 O O . ALA A 1 99 ? -28.928 7.010 58.973 1.00 42.97 99 ALA A O 1
ATOM 731 N N . CYS A 1 100 ? -26.746 7.450 59.002 1.00 46.31 100 CYS A N 1
ATOM 732 C CA . CYS A 1 100 ? -26.453 6.577 57.863 1.00 46.31 100 CYS A CA 1
ATOM 733 C C . CYS A 1 100 ? -25.530 5.420 58.258 1.00 46.31 100 CYS A C 1
ATOM 735 O O . CYS A 1 100 ? -24.313 5.509 58.121 1.00 46.31 100 CYS A O 1
ATOM 737 N N . GLY A 1 101 ? -26.129 4.327 58.736 1.00 55.84 101 GLY A N 1
ATOM 738 C CA . GLY A 1 101 ? -25.589 2.983 58.513 1.00 55.84 101 GLY A CA 1
ATOM 739 C C . GLY A 1 101 ? -25.801 2.555 57.057 1.00 55.84 101 GLY A C 1
ATOM 740 O O . GLY A 1 101 ? -26.587 3.173 56.334 1.00 55.84 101 GLY A O 1
ATOM 741 N N . GLY A 1 102 ? -25.107 1.508 56.609 1.00 57.75 102 GLY A N 1
ATOM 742 C CA . GLY A 1 102 ? -25.281 0.941 55.274 1.00 57.75 102 GLY A CA 1
ATOM 743 C C . GLY A 1 102 ? -26.731 0.503 55.062 1.00 57.75 102 GLY A C 1
ATOM 744 O O . GLY A 1 102 ? -27.215 -0.407 55.734 1.00 57.75 102 GLY A O 1
ATOM 745 N N . ARG A 1 103 ? -27.430 1.173 54.143 1.00 68.06 103 ARG A N 1
ATOM 746 C CA . ARG A 1 103 ? -28.817 0.881 53.769 1.00 68.06 103 ARG A CA 1
ATOM 747 C C . ARG A 1 103 ? -28.823 0.218 52.397 1.00 68.06 103 ARG A C 1
ATOM 749 O O . ARG A 1 103 ? -28.478 0.852 51.406 1.00 68.06 103 ARG A O 1
ATOM 756 N N . PHE A 1 104 ? -29.238 -1.040 52.342 1.00 66.44 104 PHE A N 1
ATOM 757 C CA . PHE A 1 104 ? -29.495 -1.768 51.104 1.00 66.44 104 PHE A CA 1
ATOM 758 C C . PHE A 1 104 ? -31.005 -1.939 50.956 1.00 66.44 104 PHE A C 1
ATOM 760 O O . PHE A 1 104 ? -31.655 -2.471 51.851 1.00 66.44 104 PHE A O 1
ATOM 767 N N . ILE A 1 105 ? -31.574 -1.439 49.860 1.00 66.88 105 ILE A N 1
ATOM 768 C CA . ILE A 1 105 ? -33.006 -1.554 49.569 1.00 66.88 105 ILE A CA 1
ATOM 769 C C . ILE A 1 105 ? -33.157 -2.151 48.180 1.00 66.88 105 ILE A C 1
ATOM 771 O O . ILE A 1 105 ? -32.598 -1.624 47.216 1.00 66.88 105 ILE A O 1
ATOM 775 N N . VAL A 1 106 ? -33.943 -3.212 48.078 1.00 66.56 106 VAL A N 1
ATOM 776 C CA . VAL A 1 106 ? -34.334 -3.832 46.818 1.00 66.56 106 VAL A CA 1
ATOM 777 C C . VAL A 1 106 ? -35.852 -3.858 46.755 1.00 66.56 106 VAL A C 1
ATOM 779 O O . VAL A 1 106 ? -36.482 -4.575 47.523 1.00 66.56 106 VAL A O 1
ATOM 782 N N . ASN A 1 107 ? -36.434 -3.095 45.830 1.00 62.22 107 ASN A N 1
ATOM 783 C CA . ASN A 1 107 ? -37.843 -3.236 45.473 1.00 62.22 107 ASN A CA 1
ATOM 784 C C . ASN A 1 107 ? -37.963 -4.347 44.428 1.00 62.22 107 ASN A C 1
ATOM 786 O O . ASN A 1 107 ? -37.444 -4.211 43.320 1.00 62.22 107 ASN A O 1
ATOM 790 N N . SER A 1 108 ? -38.575 -5.470 44.797 1.00 59.69 108 SER A N 1
ATOM 791 C CA . SER A 1 108 ? -38.601 -6.679 43.962 1.00 59.69 108 SER A CA 1
ATOM 792 C C . SER A 1 108 ? -39.996 -7.097 43.504 1.00 59.69 108 SER A C 1
ATOM 794 O O . SER A 1 108 ? -40.150 -8.197 42.968 1.00 59.69 108 SER A O 1
ATOM 796 N N . LYS A 1 109 ? -41.021 -6.248 43.674 1.00 53.72 109 LYS A N 1
ATOM 797 C CA . LYS A 1 109 ? -42.396 -6.599 43.291 1.00 53.72 109 LYS A CA 1
ATOM 798 C C . LYS A 1 109 ? -42.474 -6.854 41.778 1.00 53.72 109 LYS A C 1
ATOM 800 O O . LYS A 1 109 ? -42.528 -5.919 40.988 1.00 53.72 109 LYS A O 1
ATOM 805 N N . GLY A 1 110 ? -42.465 -8.129 41.379 1.00 54.28 110 GLY A N 1
ATOM 806 C CA . GLY A 1 110 ? -42.476 -8.559 39.973 1.00 54.28 110 GLY A CA 1
ATOM 807 C C . GLY A 1 110 ? -41.136 -9.053 39.406 1.00 54.28 110 GLY A C 1
ATOM 808 O O . GLY A 1 110 ? -41.038 -9.239 38.199 1.00 54.28 110 GLY A O 1
ATOM 809 N N . GLY A 1 111 ? -40.112 -9.291 40.235 1.00 53.41 111 GLY A N 1
ATOM 810 C CA . GLY A 1 111 ? -38.899 -10.030 39.840 1.00 53.41 111 GLY A CA 1
ATOM 811 C C . GLY A 1 111 ? -37.861 -9.246 39.028 1.00 53.41 111 GLY A C 1
ATOM 812 O O . GLY A 1 111 ? -36.767 -9.756 38.800 1.00 53.41 111 GLY A O 1
ATOM 813 N N . GLN A 1 112 ? -38.152 -8.001 38.643 1.00 55.47 112 GLN A N 1
ATOM 814 C CA . GLN A 1 112 ? -37.211 -7.130 37.943 1.00 55.47 112 GLN A CA 1
ATOM 815 C C . GLN A 1 112 ? -37.139 -5.757 38.618 1.00 55.47 112 GLN A C 1
ATOM 817 O O . GLN A 1 112 ? -38.128 -5.032 38.702 1.00 55.47 112 GLN A O 1
ATOM 822 N N . LEU A 1 113 ? -35.936 -5.372 39.054 1.00 59.97 113 LEU A N 1
ATOM 823 C CA . LEU A 1 113 ? -35.612 -3.997 39.436 1.00 59.97 113 LEU A CA 1
ATOM 824 C C . LEU A 1 113 ? -35.588 -3.122 38.173 1.00 59.97 113 LEU A C 1
ATOM 826 O O . LEU A 1 113 ? -34.533 -2.871 37.592 1.00 59.97 113 LEU A O 1
ATOM 830 N N . VAL A 1 114 ? -36.755 -2.661 37.728 1.00 58.53 114 VAL A N 1
ATOM 831 C CA . VAL A 1 114 ? -36.863 -1.681 36.642 1.00 58.53 114 VAL A CA 1
ATOM 832 C C . VAL A 1 114 ? -36.729 -0.285 37.242 1.00 58.53 114 VAL A C 1
ATOM 834 O O . VAL A 1 114 ? -37.680 0.272 37.788 1.00 58.53 114 VAL A O 1
ATOM 837 N N . LYS A 1 115 ? -35.537 0.309 37.147 1.00 60.72 115 LYS A N 1
ATOM 838 C CA . LYS A 1 115 ? -35.369 1.742 37.423 1.00 60.72 115 LYS A CA 1
ATOM 839 C C . LYS A 1 115 ? -35.884 2.518 36.210 1.00 60.72 115 LYS A C 1
ATOM 841 O O . LYS A 1 115 ? -35.238 2.541 35.171 1.00 60.72 115 LYS A O 1
ATOM 846 N N . SER A 1 116 ? -37.059 3.130 36.339 1.00 61.28 116 SER A N 1
ATOM 847 C CA . SER A 1 116 ? -37.724 3.898 35.273 1.00 61.28 116 SER A CA 1
ATOM 848 C C . SER A 1 116 ? -37.142 5.303 35.051 1.00 61.28 116 SER A C 1
ATOM 850 O O . SER A 1 116 ? -37.534 5.988 34.109 1.00 61.28 116 SER A O 1
ATOM 852 N N . GLY A 1 117 ? -36.200 5.733 35.896 1.00 64.75 117 GLY A N 1
ATOM 853 C CA . GLY A 1 117 ? -35.443 6.978 35.754 1.00 64.75 117 GLY A CA 1
ATOM 854 C C . GLY A 1 117 ? -33.946 6.730 35.562 1.00 64.75 117 GLY A C 1
ATOM 855 O O . GLY A 1 117 ? -33.471 5.598 35.658 1.00 64.75 117 GLY A O 1
ATOM 856 N N . ALA A 1 118 ? -33.189 7.805 35.322 1.00 69.56 118 ALA A N 1
ATOM 857 C CA . ALA A 1 118 ? -31.737 7.724 35.199 1.00 69.56 118 ALA A CA 1
ATOM 858 C C . ALA A 1 118 ? -31.120 7.137 36.479 1.00 69.56 118 ALA A C 1
ATOM 860 O O . ALA A 1 118 ? -31.294 7.670 37.576 1.00 69.56 118 ALA A O 1
ATOM 861 N N . ALA A 1 119 ? -30.397 6.031 36.333 1.00 72.06 119 ALA A N 1
ATOM 862 C CA . ALA A 1 119 ? -29.614 5.444 37.406 1.00 72.06 119 ALA A CA 1
ATOM 863 C C . ALA A 1 119 ? -28.153 5.862 37.233 1.00 72.06 119 ALA A C 1
ATOM 865 O O . ALA A 1 119 ? -27.504 5.468 36.267 1.00 72.06 119 ALA A O 1
ATOM 866 N N . THR A 1 120 ? -27.634 6.642 38.178 1.00 75.69 120 THR A N 1
ATOM 867 C CA . THR A 1 120 ? -26.206 6.970 38.239 1.00 75.69 120 THR A CA 1
ATOM 868 C C . THR A 1 120 ? -25.526 6.015 39.206 1.00 75.69 120 THR A C 1
ATOM 870 O O . THR A 1 120 ? -25.930 5.911 40.365 1.00 75.69 120 THR A O 1
ATOM 873 N N . PHE A 1 121 ? -24.494 5.324 38.732 1.00 78.06 121 PHE A N 1
ATOM 874 C CA . PHE A 1 121 ? -23.603 4.535 39.572 1.00 78.06 121 PHE A CA 1
ATOM 8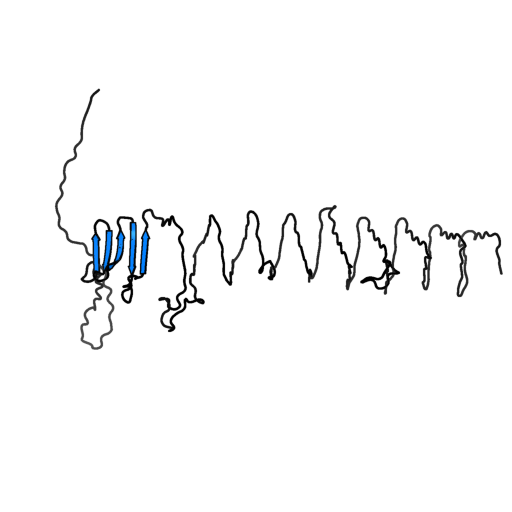75 C C . PHE A 1 121 ? -22.265 5.261 39.648 1.00 78.06 121 PHE A C 1
ATOM 877 O O . PHE A 1 121 ? -21.596 5.443 38.632 1.00 78.06 121 PHE A O 1
ATOM 884 N N . GLU A 1 122 ? -21.896 5.694 40.848 1.00 75.25 122 GLU A N 1
ATOM 885 C CA . GLU A 1 122 ? -20.584 6.262 41.130 1.00 75.25 122 GLU A CA 1
ATOM 886 C C . GLU A 1 122 ? -19.786 5.229 41.922 1.00 75.25 122 GLU A C 1
ATOM 888 O O . GLU A 1 122 ? -20.194 4.808 43.005 1.00 75.25 122 GLU A O 1
ATOM 893 N N . TYR A 1 123 ? -18.673 4.785 41.345 1.00 78.31 123 TYR A N 1
ATOM 894 C CA . TYR A 1 123 ? -17.738 3.882 42.002 1.00 78.31 123 TYR A CA 1
ATOM 895 C C . TYR A 1 123 ? -16.515 4.694 42.401 1.00 78.31 123 TYR A C 1
ATOM 897 O O . TYR A 1 123 ? -15.771 5.166 41.540 1.00 78.31 123 TYR A O 1
ATOM 905 N N . THR A 1 124 ? -16.304 4.830 43.704 1.00 70.44 124 THR A N 1
ATOM 906 C CA . THR A 1 124 ? -15.168 5.562 44.261 1.00 70.44 124 THR A CA 1
ATOM 907 C C . THR A 1 124 ? -14.331 4.597 45.076 1.00 70.44 124 THR A C 1
ATOM 909 O O . THR A 1 124 ? -14.835 3.960 46.001 1.00 70.44 124 THR A O 1
ATOM 912 N N . ALA A 1 125 ? -13.047 4.486 44.742 1.00 67.38 125 ALA A N 1
ATOM 913 C CA . ALA A 1 125 ? -12.113 3.749 45.573 1.00 67.38 125 ALA A CA 1
ATOM 914 C C . ALA A 1 125 ? -11.847 4.541 46.864 1.00 67.38 125 ALA A C 1
ATOM 916 O O . ALA A 1 125 ? -11.504 5.728 46.826 1.00 67.38 125 ALA A O 1
ATOM 917 N N . ASN A 1 126 ? -12.028 3.889 48.010 1.00 59.53 126 ASN A N 1
ATOM 918 C CA . ASN A 1 126 ? -11.682 4.439 49.315 1.00 59.53 126 ASN A CA 1
ATOM 919 C C . ASN A 1 126 ? -10.338 3.835 49.753 1.00 59.53 126 ASN A C 1
ATOM 921 O O . ASN A 1 126 ? -10.272 2.606 49.830 1.00 59.53 126 ASN A O 1
ATOM 925 N N . PRO A 1 127 ? -9.303 4.642 50.066 1.00 53.09 127 PRO A N 1
ATOM 926 C CA . PRO A 1 127 ? -8.055 4.109 50.617 1.00 53.09 127 PRO A CA 1
ATOM 927 C C . PRO A 1 127 ? -8.287 3.315 51.913 1.00 53.09 127 PRO A C 1
ATOM 929 O O . PRO A 1 127 ? -7.553 2.360 52.168 1.00 53.09 127 PRO A O 1
ATOM 932 N N . ASP A 1 128 ? -9.351 3.647 52.655 1.00 50.66 128 ASP A N 1
ATOM 933 C CA . ASP A 1 128 ? -9.772 3.035 53.920 1.00 50.66 128 ASP A CA 1
ATOM 934 C C . ASP A 1 128 ? -10.868 1.970 53.714 1.00 50.66 128 ASP A C 1
ATOM 936 O O . ASP A 1 128 ? -11.821 1.862 54.492 1.00 50.66 128 ASP A O 1
ATOM 940 N N . SER A 1 129 ? -10.814 1.212 52.611 1.00 48.47 129 SER A N 1
ATOM 941 C CA . SER A 1 129 ? -11.761 0.117 52.378 1.00 48.47 129 SER A CA 1
ATOM 942 C C . SER A 1 129 ? -11.748 -0.867 53.554 1.00 48.47 129 SER A C 1
ATOM 944 O O . SER A 1 129 ? -10.700 -1.382 53.931 1.00 48.47 129 SER A O 1
ATOM 946 N N . SER A 1 130 ? -12.927 -1.223 54.074 1.00 48.16 130 SER A N 1
ATOM 947 C CA . SER A 1 130 ? -13.112 -2.244 55.122 1.00 48.16 130 SER A CA 1
ATOM 948 C C . SER A 1 130 ? -12.596 -3.648 54.753 1.00 48.16 130 SER A C 1
ATOM 950 O O . SER A 1 130 ? -12.585 -4.541 55.595 1.00 48.16 130 SER A O 1
ATOM 952 N N . THR A 1 131 ? -12.187 -3.861 53.499 1.00 48.28 131 THR A N 1
ATOM 953 C CA . THR A 1 131 ? -11.532 -5.092 53.031 1.00 48.28 131 THR A CA 1
ATOM 954 C C . THR A 1 131 ? -10.007 -5.050 53.145 1.00 48.28 131 THR A C 1
ATOM 956 O O . THR A 1 131 ? -9.361 -6.077 52.939 1.00 48.28 131 THR A O 1
ATOM 959 N N . LYS A 1 132 ? -9.412 -3.902 53.494 1.00 44.03 132 LYS A N 1
ATOM 960 C CA . LYS A 1 132 ? -8.001 -3.818 53.866 1.00 44.03 132 LYS A CA 1
ATOM 961 C C . LYS A 1 132 ? -7.847 -4.248 55.317 1.00 44.03 132 LYS A C 1
ATOM 963 O O . LYS A 1 132 ? -7.950 -3.455 56.249 1.00 44.03 132 LYS A O 1
ATOM 968 N N . GLY A 1 133 ? -7.614 -5.541 55.510 1.00 35.66 133 GLY A N 1
ATOM 969 C CA . GLY A 1 133 ? -7.070 -6.027 56.768 1.00 35.66 133 GLY A CA 1
ATOM 970 C C . GLY A 1 133 ? -5.739 -5.328 57.060 1.00 35.66 133 GLY A C 1
ATOM 971 O O . GLY A 1 133 ? -4.828 -5.390 56.243 1.00 35.66 133 GLY A O 1
ATOM 972 N N . GLY A 1 134 ? -5.679 -4.655 58.214 1.00 34.53 134 GLY A N 1
ATOM 973 C CA . GLY A 1 134 ? -4.482 -4.218 58.939 1.00 34.53 134 GLY A CA 1
ATOM 974 C C . GLY A 1 134 ? -3.298 -3.712 58.116 1.00 34.53 134 GLY A C 1
ATOM 975 O O . GLY A 1 134 ? -2.318 -4.434 57.964 1.00 34.53 134 GLY A O 1
ATOM 976 N N . GLY A 1 135 ? -3.340 -2.446 57.698 1.00 34.41 135 GLY A N 1
ATOM 977 C CA . GLY A 1 135 ? -2.129 -1.725 57.309 1.00 34.41 135 GLY A CA 1
ATOM 978 C C . GLY A 1 135 ? -2.357 -0.565 56.351 1.00 34.41 135 GLY A C 1
ATOM 979 O O . GLY A 1 135 ? -2.167 -0.738 55.155 1.00 34.41 135 GLY A O 1
ATOM 980 N N . SER A 1 136 ? -2.719 0.602 56.887 1.00 36.72 136 SER A N 1
ATOM 981 C CA . SER A 1 136 ? -2.048 1.888 56.622 1.00 36.72 136 SER A CA 1
ATOM 982 C C . SER A 1 136 ? -2.896 3.022 57.193 1.00 36.72 136 SER A C 1
ATOM 984 O O . SER A 1 136 ? -3.999 3.269 56.710 1.00 36.72 136 SER A O 1
ATOM 986 N N . ASP A 1 137 ? -2.367 3.705 58.205 1.00 43.09 137 ASP A N 1
ATOM 987 C CA . ASP A 1 137 ? -2.767 5.070 58.531 1.00 43.09 137 ASP A CA 1
ATOM 988 C C . ASP A 1 137 ? -2.469 5.958 57.315 1.00 43.09 137 ASP A C 1
ATOM 990 O O . ASP A 1 137 ? -1.352 5.911 56.812 1.00 43.09 137 ASP A O 1
ATOM 994 N N . GLU A 1 138 ? -3.454 6.711 56.823 1.00 38.25 138 GLU A N 1
ATOM 995 C CA . GLU A 1 138 ? -3.368 8.151 56.524 1.00 38.25 138 GLU A CA 1
ATOM 996 C C . GLU A 1 138 ? -4.711 8.635 55.954 1.00 38.25 138 GLU A C 1
ATOM 998 O O . GLU A 1 138 ? -5.216 8.159 54.939 1.00 38.25 138 GLU A O 1
ATOM 1003 N N . SER A 1 139 ? -5.301 9.615 56.637 1.00 45.22 139 SER A N 1
ATOM 1004 C CA . SER A 1 139 ? -6.589 10.195 56.280 1.00 45.22 139 SER A CA 1
ATOM 1005 C C . SER A 1 139 ? -6.536 11.070 55.022 1.00 45.22 139 SER A C 1
ATOM 1007 O O . SER A 1 139 ? -5.577 11.804 54.793 1.00 45.22 139 SER A O 1
ATOM 1009 N N . SER A 1 140 ? -7.682 11.145 54.340 1.00 43.22 140 SER A N 1
ATOM 1010 C CA . SER A 1 140 ? -8.117 12.229 53.441 1.00 43.22 140 SER A CA 1
ATOM 1011 C C . SER A 1 140 ? -7.523 12.279 52.027 1.00 43.22 140 SER A C 1
ATOM 1013 O O . SER A 1 140 ? -6.921 13.261 51.610 1.00 43.22 140 SER A O 1
ATOM 1015 N N . THR A 1 141 ? -7.801 11.276 51.196 1.00 40.72 141 THR A N 1
ATOM 1016 C CA . THR A 1 141 ? -8.010 11.481 49.745 1.00 40.72 141 THR A CA 1
ATOM 1017 C C . THR A 1 141 ? -8.613 10.219 49.139 1.00 40.72 141 THR A C 1
ATOM 1019 O O . THR A 1 141 ? -8.097 9.136 49.366 1.00 40.72 141 THR A O 1
ATOM 1022 N N . ALA A 1 142 ? -9.698 10.328 48.364 1.00 43.22 142 ALA A N 1
ATOM 1023 C CA . ALA A 1 142 ? -10.207 9.205 47.569 1.00 43.22 142 ALA A CA 1
ATOM 1024 C C . ALA A 1 142 ? -9.042 8.528 46.824 1.00 43.22 142 ALA A C 1
ATOM 1026 O O . ALA A 1 142 ? -8.197 9.220 46.249 1.00 43.22 142 ALA A O 1
ATOM 1027 N N . GLY A 1 143 ? -8.967 7.201 46.882 1.00 45.22 143 GLY A N 1
ATOM 1028 C CA . GLY A 1 143 ? -7.791 6.424 46.510 1.00 45.22 143 GLY A CA 1
ATOM 1029 C C . GLY A 1 143 ? -7.641 6.416 44.999 1.00 45.22 143 GLY A C 1
ATOM 1030 O O . GLY A 1 143 ? -8.065 5.478 44.338 1.00 45.22 143 GLY A O 1
ATOM 1031 N N . LYS A 1 144 ? -7.059 7.475 44.425 1.00 50.16 144 LYS A N 1
ATOM 1032 C CA . LYS A 1 144 ? -6.904 7.643 42.967 1.00 50.16 144 LYS A CA 1
ATOM 1033 C C . LYS A 1 144 ? -6.096 6.520 42.301 1.00 50.16 144 LYS A C 1
ATOM 1035 O O . LYS A 1 144 ? -6.146 6.397 41.083 1.00 50.16 144 LYS A O 1
ATOM 1040 N N . ASN A 1 145 ? -5.387 5.715 43.092 1.00 54.62 145 ASN A N 1
ATOM 1041 C CA . ASN A 1 145 ? -4.556 4.599 42.643 1.00 54.62 145 ASN A CA 1
ATOM 1042 C C . ASN A 1 145 ? -5.167 3.221 42.949 1.00 54.62 145 ASN A C 1
ATOM 1044 O O . ASN A 1 145 ? -4.490 2.209 42.791 1.00 54.62 145 ASN A O 1
ATOM 1048 N N . GLU A 1 146 ? -6.417 3.161 43.408 1.00 64.94 146 GLU A N 1
ATOM 1049 C CA . GLU A 1 146 ? -7.068 1.914 43.807 1.00 64.94 146 GLU A CA 1
ATOM 1050 C C . GLU A 1 146 ? -8.230 1.544 42.885 1.00 64.94 146 GLU A C 1
ATOM 1052 O O . GLU A 1 146 ? -8.841 2.386 42.226 1.00 64.94 146 GLU A O 1
ATOM 1057 N N . THR A 1 147 ? -8.523 0.245 42.808 1.00 70.88 147 THR A N 1
ATOM 1058 C CA . THR A 1 147 ? -9.565 -0.275 41.917 1.00 70.88 147 THR A CA 1
ATOM 1059 C C . THR A 1 147 ? -10.941 0.051 42.488 1.00 70.88 147 THR A C 1
ATOM 1061 O O . THR A 1 147 ? -11.351 -0.521 43.492 1.00 70.88 147 THR A O 1
ATOM 1064 N N . ALA A 1 148 ? -11.670 0.956 41.836 1.00 74.44 148 ALA A N 1
ATOM 1065 C CA . ALA A 1 148 ? -13.017 1.340 42.262 1.00 74.44 148 ALA A CA 1
ATOM 1066 C C . ALA A 1 148 ? -14.098 0.316 41.862 1.00 74.44 148 ALA A C 1
ATOM 1068 O O . ALA A 1 148 ? -15.100 0.165 42.558 1.00 74.44 148 ALA A O 1
ATOM 1069 N N . LYS A 1 149 ? -13.902 -0.391 40.743 1.00 82.62 149 LYS A N 1
ATOM 1070 C CA . LYS A 1 149 ? -14.783 -1.456 40.246 1.00 82.62 149 LYS A CA 1
ATOM 1071 C C . LYS A 1 149 ? -13.931 -2.511 39.541 1.00 82.62 149 LYS A C 1
ATOM 1073 O O . LYS A 1 149 ? -13.096 -2.165 38.713 1.00 82.62 149 LYS A O 1
ATOM 1078 N N . SER A 1 150 ? -14.179 -3.779 39.847 1.00 81.88 150 SER A N 1
ATOM 1079 C CA . SER A 1 150 ? -13.697 -4.928 39.080 1.00 81.88 150 SER A CA 1
ATOM 1080 C C . SER A 1 150 ? -14.887 -5.836 38.802 1.00 81.88 150 SER A C 1
ATOM 1082 O O . SER A 1 150 ? -15.727 -6.037 39.679 1.00 81.88 150 SER A O 1
ATOM 1084 N N . GLU A 1 151 ? -14.990 -6.331 37.577 1.00 85.31 151 GLU A N 1
ATOM 1085 C CA . GLU A 1 151 ? -16.076 -7.194 37.131 1.00 85.31 151 GLU A CA 1
ATOM 1086 C C . GLU A 1 151 ? -15.460 -8.439 36.502 1.00 85.31 151 GLU A C 1
ATOM 1088 O O . GLU A 1 151 ? -14.707 -8.348 35.536 1.00 85.31 151 GLU A O 1
ATOM 1093 N N . LEU A 1 152 ? -15.747 -9.592 37.102 1.00 86.88 152 LEU A N 1
ATOM 1094 C CA . LEU A 1 152 ? -15.297 -10.894 36.634 1.00 86.88 152 LEU A CA 1
ATOM 1095 C C . LEU A 1 152 ? -16.531 -11.745 36.351 1.00 86.88 152 LEU A C 1
ATOM 1097 O O . LEU A 1 152 ? -17.293 -12.059 37.265 1.00 86.88 152 LEU A O 1
ATOM 1101 N N . CYS A 1 153 ? -16.706 -12.124 35.090 1.00 85.94 153 CYS A N 1
ATOM 1102 C CA . CYS A 1 153 ? -17.822 -12.946 34.643 1.00 85.94 153 CYS A CA 1
ATOM 1103 C C . CYS A 1 153 ? -17.305 -14.339 34.265 1.00 85.94 153 CYS A C 1
ATOM 1105 O O . CYS A 1 153 ? -16.433 -14.466 33.410 1.00 85.94 153 CYS A O 1
ATOM 1107 N N . TYR A 1 154 ? -17.852 -15.390 34.879 1.00 85.25 154 TYR A N 1
ATOM 1108 C CA . TYR A 1 154 ? -17.580 -16.788 34.512 1.00 85.25 154 TYR A CA 1
ATOM 1109 C C . TYR A 1 154 ? -18.578 -17.265 33.443 1.00 85.25 154 TYR A C 1
ATOM 1111 O O . TYR A 1 154 ? -19.329 -18.216 33.651 1.00 85.25 154 TYR A O 1
ATOM 1119 N N . GLY A 1 155 ? -18.629 -16.536 32.329 1.00 88.25 155 GLY A N 1
ATOM 1120 C CA . GLY A 1 155 ? -19.581 -16.707 31.233 1.00 88.25 155 GLY A CA 1
ATOM 1121 C C . GLY A 1 155 ? -19.640 -15.455 30.357 1.00 88.25 155 GLY A C 1
ATOM 1122 O O . GLY A 1 155 ? -18.834 -14.537 30.530 1.00 88.25 155 GLY A O 1
ATOM 1123 N N . ASP A 1 156 ? -20.603 -15.405 29.441 1.00 91.56 156 ASP A N 1
ATOM 1124 C CA . ASP A 1 156 ? -20.747 -14.283 28.512 1.00 91.56 156 ASP A CA 1
ATOM 1125 C C . ASP A 1 156 ? -21.184 -13.003 29.239 1.00 91.56 156 ASP A C 1
ATOM 1127 O O . ASP A 1 156 ? -22.134 -13.000 30.025 1.00 91.56 156 ASP A O 1
ATOM 1131 N N . SER A 1 157 ? -20.506 -11.892 28.945 1.00 92.56 157 SER A N 1
ATOM 1132 C CA . SER A 1 157 ? -20.907 -10.552 29.378 1.00 92.56 157 SER A CA 1
ATOM 1133 C C . SER A 1 157 ? -21.312 -9.739 28.156 1.00 92.56 157 SER A C 1
ATOM 1135 O O . SER A 1 157 ? -20.487 -9.453 27.288 1.00 92.56 157 SER A O 1
ATOM 1137 N N . ILE A 1 158 ? -22.593 -9.382 28.074 1.00 91.62 158 ILE A N 1
ATOM 1138 C CA . ILE A 1 158 ? -23.156 -8.622 26.957 1.00 91.62 158 ILE A CA 1
ATOM 1139 C C . ILE A 1 158 ? -23.609 -7.265 27.483 1.00 91.62 158 ILE A C 1
ATOM 1141 O O . ILE A 1 158 ? -24.425 -7.178 28.397 1.00 91.62 158 ILE A O 1
ATOM 1145 N N . THR A 1 159 ? -23.089 -6.198 26.880 1.00 90.94 159 THR A N 1
ATOM 1146 C CA . THR A 1 159 ? -23.546 -4.827 27.129 1.00 90.94 159 THR A CA 1
ATOM 1147 C C . THR A 1 159 ? -24.206 -4.288 25.867 1.00 90.94 159 THR A C 1
ATOM 1149 O O . THR A 1 159 ? -23.528 -4.004 24.882 1.00 90.94 159 THR A O 1
ATOM 1152 N N . GLU A 1 160 ? -25.527 -4.131 25.902 1.00 90.88 160 GLU A N 1
ATOM 1153 C CA . GLU A 1 160 ? -26.305 -3.498 24.835 1.00 90.88 160 GLU A CA 1
ATOM 1154 C C . GLU A 1 160 ? -26.768 -2.112 25.286 1.00 90.88 160 GLU A C 1
ATOM 1156 O O . GLU A 1 160 ? -27.255 -1.933 26.403 1.00 90.88 160 GLU A O 1
ATOM 1161 N N . VAL A 1 161 ? -26.606 -1.115 24.415 1.00 89.62 161 VAL A N 1
ATOM 1162 C CA . VAL A 1 161 ? -27.000 0.264 24.702 1.00 89.62 161 VAL A CA 1
ATOM 1163 C C . VAL A 1 161 ? -27.794 0.825 23.535 1.00 89.62 161 VAL A C 1
ATOM 1165 O O . VAL A 1 161 ? -27.278 1.018 22.437 1.00 89.62 161 VAL A O 1
ATOM 1168 N N . HIS A 1 162 ? -29.057 1.150 23.799 1.00 87.38 162 HIS A N 1
ATOM 1169 C CA . HIS A 1 162 ? -29.933 1.866 22.873 1.00 87.38 162 HIS A CA 1
ATOM 1170 C C . HIS A 1 162 ? -29.687 3.379 22.992 1.00 87.38 162 HIS A C 1
ATOM 1172 O O . HIS A 1 162 ? -30.517 4.125 23.507 1.00 87.38 162 HIS A O 1
ATOM 1178 N N . GLY A 1 163 ? -28.499 3.821 22.579 1.00 89.12 163 GLY A N 1
ATOM 1179 C CA . GLY A 1 163 ? -28.034 5.197 22.741 1.00 89.12 163 GLY A CA 1
ATOM 1180 C C . GLY A 1 163 ? -26.540 5.335 22.457 1.00 89.12 163 GLY A C 1
ATOM 1181 O O . GLY A 1 163 ? -26.032 4.757 21.500 1.00 89.12 163 GLY A O 1
ATOM 1182 N N . GLU A 1 164 ? -25.834 6.097 23.293 1.00 90.19 164 GLU A N 1
ATOM 1183 C CA . GLU A 1 164 ? -24.383 6.283 23.197 1.00 90.19 164 GLU A CA 1
ATOM 1184 C C . GLU A 1 164 ? -23.658 5.543 24.328 1.00 90.19 164 GLU A C 1
ATOM 1186 O O . GLU A 1 164 ? -24.008 5.681 25.500 1.00 90.19 164 GLU A O 1
ATOM 1191 N N . VAL A 1 165 ? -22.589 4.824 23.977 1.00 93.56 165 VAL A N 1
ATOM 1192 C CA . VAL A 1 165 ? -21.565 4.371 24.925 1.00 93.56 165 VAL A CA 1
ATOM 1193 C C . VAL A 1 165 ? -20.326 5.224 24.734 1.00 93.56 165 VAL A C 1
ATOM 1195 O O . VAL A 1 165 ? -19.813 5.348 23.624 1.00 93.56 165 VAL A O 1
ATOM 1198 N N . ARG A 1 166 ? -19.817 5.794 25.827 1.00 91.38 166 ARG A N 1
ATOM 1199 C CA . ARG A 1 166 ? -18.608 6.615 25.818 1.00 91.38 166 ARG A CA 1
ATOM 1200 C C . ARG A 1 166 ? -17.659 6.154 26.911 1.00 91.38 166 ARG A C 1
ATOM 1202 O O . ARG A 1 166 ? -17.922 6.360 28.091 1.00 91.38 166 ARG A O 1
ATOM 1209 N N . ILE A 1 167 ? -16.533 5.579 26.502 1.00 92.62 167 ILE A N 1
ATOM 1210 C CA . ILE A 1 167 ? -15.463 5.147 27.402 1.00 92.62 167 ILE A CA 1
ATOM 1211 C C . ILE A 1 167 ? -14.378 6.222 27.374 1.00 92.62 167 ILE A C 1
ATOM 1213 O O . ILE A 1 167 ? -13.799 6.511 26.328 1.00 92.62 167 ILE A O 1
ATOM 1217 N N . LYS A 1 168 ? -14.136 6.860 28.519 1.00 89.44 168 LYS A N 1
ATOM 1218 C CA . LYS A 1 168 ? -13.092 7.873 28.699 1.00 89.44 168 LYS A CA 1
ATOM 1219 C C . LYS A 1 168 ? -12.196 7.443 29.844 1.00 89.44 168 LYS A C 1
ATOM 1221 O O . LYS A 1 168 ? -12.683 7.169 30.935 1.00 89.44 168 LYS A O 1
ATOM 1226 N N . GLY A 1 169 ? -10.898 7.432 29.600 1.00 85.88 169 GLY A N 1
ATOM 1227 C CA . GLY A 1 169 ? -9.892 7.121 30.601 1.00 85.88 169 GLY A CA 1
ATOM 1228 C C . GLY A 1 169 ? -8.524 7.579 30.123 1.00 85.88 169 GLY A C 1
ATOM 1229 O O . GLY A 1 169 ? -8.342 7.863 28.941 1.00 85.88 169 GLY A O 1
ATOM 1230 N N . THR A 1 170 ? -7.573 7.660 31.048 1.00 85.62 170 THR A N 1
ATOM 1231 C CA . THR A 1 170 ? -6.173 7.961 30.720 1.00 85.62 170 THR A CA 1
ATOM 1232 C C . THR A 1 170 ? -5.546 6.821 29.920 1.00 85.62 170 THR A C 1
ATOM 1234 O O . THR A 1 170 ? -4.868 7.071 28.933 1.00 85.62 170 THR A O 1
ATOM 1237 N N . ASN A 1 171 ? -5.834 5.577 30.320 1.00 87.56 171 ASN A N 1
ATOM 1238 C CA . ASN A 1 171 ? -5.406 4.358 29.646 1.00 87.56 171 ASN A CA 1
ATOM 1239 C C . ASN A 1 171 ? -6.629 3.459 29.442 1.00 87.56 171 ASN A C 1
ATOM 1241 O O . ASN A 1 171 ? -7.333 3.154 30.404 1.00 87.56 171 ASN A O 1
ATOM 1245 N N . ILE A 1 172 ? -6.874 3.041 28.203 1.00 91.31 172 ILE A N 1
ATOM 1246 C CA . ILE A 1 172 ? -7.891 2.047 27.852 1.00 91.31 172 ILE A CA 1
ATOM 1247 C C . ILE A 1 172 ? -7.153 0.918 27.140 1.00 91.31 172 ILE A C 1
ATOM 1249 O O . ILE A 1 172 ? -6.519 1.156 26.115 1.00 91.31 172 ILE A O 1
ATOM 1253 N N . VAL A 1 173 ? -7.222 -0.290 27.695 1.00 92.69 173 VAL A N 1
ATOM 1254 C CA . VAL A 1 173 ? -6.633 -1.497 27.107 1.00 92.69 173 VAL A CA 1
ATOM 1255 C C . VAL A 1 173 ? -7.772 -2.455 26.795 1.00 92.69 173 VAL A C 1
ATOM 1257 O O . VAL A 1 173 ? -8.541 -2.812 27.684 1.00 92.69 173 VAL A O 1
ATOM 1260 N N . LEU A 1 174 ? -7.899 -2.822 25.521 1.00 93.50 174 LEU A N 1
ATOM 1261 C CA . LEU A 1 174 ? -8.839 -3.832 25.049 1.00 93.50 174 LEU A CA 1
ATOM 1262 C C . LEU A 1 174 ? -8.015 -5.039 24.611 1.00 93.50 174 LEU A C 1
ATOM 1264 O O . LEU A 1 174 ? -7.317 -4.973 23.601 1.00 93.50 174 LEU A O 1
ATOM 1268 N N . GLU A 1 175 ? -8.073 -6.111 25.391 1.00 93.44 175 GLU A N 1
ATOM 1269 C CA . GLU A 1 175 ? -7.360 -7.357 25.125 1.00 93.44 175 GLU A CA 1
ATOM 1270 C C . GLU A 1 175 ? -8.377 -8.468 24.860 1.00 93.44 175 GLU A C 1
ATOM 1272 O O . GLU A 1 175 ? -9.321 -8.655 25.629 1.00 93.44 175 GLU A O 1
ATOM 1277 N N . ALA A 1 176 ? -8.198 -9.184 23.753 1.00 93.62 176 ALA A N 1
ATOM 1278 C CA . ALA A 1 176 ? -9.002 -10.339 23.385 1.00 93.62 176 ALA A CA 1
ATOM 1279 C C . ALA A 1 176 ? -8.064 -11.523 23.143 1.00 93.62 176 ALA A C 1
ATOM 1281 O O . ALA A 1 176 ? -7.060 -11.377 22.452 1.00 93.62 176 ALA A O 1
ATOM 1282 N N . ALA A 1 177 ? -8.397 -12.689 23.702 1.00 92.38 177 ALA A N 1
ATOM 1283 C CA . ALA A 1 177 ? -7.562 -13.884 23.578 1.00 92.38 177 ALA A CA 1
ATOM 1284 C C . ALA A 1 177 ? -7.549 -14.474 22.155 1.00 92.38 177 ALA A C 1
ATOM 1286 O O . ALA A 1 177 ? -6.579 -15.125 21.781 1.00 92.38 177 ALA A O 1
ATOM 1287 N N . ASP A 1 178 ? -8.616 -14.254 21.382 1.00 94.06 178 ASP A N 1
ATOM 1288 C CA . ASP A 1 178 ? -8.775 -14.801 20.029 1.00 94.06 178 ASP A CA 1
ATOM 1289 C C . ASP A 1 178 ? -9.083 -13.686 19.018 1.00 94.06 178 ASP A C 1
ATOM 1291 O O . ASP A 1 178 ? -8.246 -13.340 18.185 1.00 94.06 178 ASP A O 1
ATOM 1295 N N . VAL A 1 179 ? -10.252 -13.039 19.135 1.00 93.06 179 VAL A N 1
ATOM 1296 C CA . VAL A 1 179 ? -10.703 -12.038 18.156 1.00 93.06 179 VAL A CA 1
ATOM 1297 C C . VAL A 1 179 ? -11.222 -10.765 18.820 1.00 93.06 179 VAL A C 1
ATOM 1299 O O . VAL A 1 179 ? -12.122 -10.800 19.657 1.00 93.06 179 VAL A O 1
ATOM 1302 N N . LEU A 1 180 ? -10.715 -9.619 18.357 1.00 95.25 180 LEU A N 1
ATOM 1303 C CA . LEU A 1 180 ? -11.307 -8.297 18.563 1.00 95.25 180 LEU A CA 1
ATOM 1304 C C . LEU A 1 180 ? -11.949 -7.831 17.248 1.00 95.25 180 LEU A C 1
ATOM 1306 O O . LEU A 1 180 ? -11.247 -7.595 16.267 1.00 95.25 180 LEU A O 1
ATOM 1310 N N . SER A 1 181 ? -13.276 -7.684 17.223 1.00 94.94 181 SER A N 1
ATOM 1311 C CA . SER A 1 181 ? -14.027 -7.239 16.040 1.00 94.94 181 SER A CA 1
ATOM 1312 C C . SER A 1 181 ? -14.680 -5.880 16.277 1.00 94.94 181 SER A C 1
ATOM 1314 O O . SER A 1 181 ? -15.385 -5.683 17.266 1.00 94.94 181 SER A O 1
ATOM 1316 N N . LEU A 1 182 ? -14.459 -4.943 15.353 1.00 94.44 182 LEU A N 1
ATOM 1317 C CA . LEU A 1 182 ? -15.053 -3.607 15.367 1.00 94.44 182 LEU A CA 1
ATOM 1318 C C . LEU A 1 182 ? -15.917 -3.438 14.117 1.00 94.44 182 LEU A C 1
ATOM 1320 O O . LEU A 1 182 ? -15.399 -3.335 13.007 1.00 94.44 182 LEU A O 1
ATOM 1324 N N . ILE A 1 183 ? -17.239 -3.410 14.293 1.00 94.19 183 ILE A N 1
ATOM 1325 C CA . ILE A 1 183 ? -18.199 -3.349 13.184 1.00 94.19 183 ILE A CA 1
ATOM 1326 C C . ILE A 1 183 ? -19.033 -2.075 13.307 1.00 94.19 183 ILE A C 1
ATOM 1328 O O . ILE A 1 183 ? -19.868 -1.943 14.200 1.00 94.19 183 ILE A O 1
ATOM 1332 N N . GLY A 1 184 ? -18.827 -1.138 12.381 1.00 92.06 184 GLY A N 1
ATOM 1333 C CA . GLY A 1 184 ? -19.654 0.058 12.229 1.00 92.06 184 GLY A CA 1
ATOM 1334 C C . GLY A 1 184 ? -20.586 -0.076 11.027 1.00 92.06 184 GLY A C 1
ATOM 1335 O O . GLY A 1 184 ? -20.130 -0.394 9.934 1.00 92.06 184 GLY A O 1
ATOM 1336 N N . LYS A 1 185 ? -21.887 0.199 11.199 1.00 91.88 185 LYS A N 1
ATOM 1337 C CA . LYS A 1 185 ? -22.851 0.189 10.077 1.00 91.88 185 LYS A CA 1
ATOM 1338 C C . LYS A 1 185 ? -22.572 1.287 9.046 1.00 91.88 185 LYS A C 1
ATOM 1340 O O . LYS A 1 185 ? -22.812 1.078 7.863 1.00 91.88 185 LYS A O 1
ATOM 1345 N N . SER A 1 186 ? -22.086 2.440 9.507 1.00 93.94 186 SER A N 1
ATOM 1346 C CA . SER A 1 186 ? -21.779 3.593 8.652 1.00 93.94 186 SER A CA 1
ATOM 1347 C C . SER A 1 186 ? -20.276 3.818 8.518 1.00 93.94 186 SER A C 1
ATOM 1349 O O . SER A 1 186 ? -19.775 3.984 7.411 1.00 93.94 186 SER A O 1
ATOM 1351 N N . SER A 1 187 ? -19.548 3.844 9.638 1.00 93.94 187 SER A N 1
ATOM 1352 C CA . SER A 1 187 ? -18.106 4.090 9.650 1.00 93.94 187 SER A CA 1
ATOM 1353 C C . SER A 1 187 ? -17.447 3.593 10.939 1.00 93.94 187 SER A C 1
ATOM 1355 O O . SER A 1 187 ? -18.105 3.418 11.966 1.00 93.94 187 SER A O 1
ATOM 1357 N N . VAL A 1 188 ? -16.130 3.394 10.869 1.00 95.31 188 VAL A N 1
ATOM 1358 C CA . VAL A 1 188 ? -15.229 3.197 12.011 1.00 95.31 188 VAL A CA 1
ATOM 1359 C C . VAL A 1 188 ? -14.116 4.236 11.874 1.00 95.31 188 VAL A C 1
ATOM 1361 O O . VAL A 1 188 ? -13.420 4.255 10.861 1.00 95.31 188 VAL A O 1
ATOM 1364 N N . LEU A 1 189 ? -13.976 5.131 12.856 1.00 93.00 189 LEU A N 1
ATOM 1365 C CA . LEU A 1 189 ? -12.961 6.190 12.863 1.00 93.00 189 LEU A CA 1
ATOM 1366 C C . LEU A 1 189 ? -11.897 5.878 13.918 1.00 93.00 189 LEU A C 1
ATOM 1368 O O . LEU A 1 189 ? -12.218 5.751 15.098 1.00 93.00 189 LEU A O 1
ATOM 1372 N N . ILE A 1 190 ? -10.636 5.806 13.495 1.00 93.88 190 ILE A N 1
ATOM 1373 C CA . ILE A 1 190 ? -9.480 5.610 14.374 1.00 93.88 190 ILE A CA 1
ATOM 1374 C C . ILE A 1 190 ? -8.566 6.825 14.213 1.00 93.88 190 ILE A C 1
ATOM 1376 O O . ILE A 1 190 ? -8.071 7.090 13.120 1.00 93.88 190 ILE A O 1
ATOM 1380 N N . GLN A 1 191 ? -8.360 7.575 15.295 1.00 93.00 191 GLN A N 1
ATOM 1381 C CA . GLN A 1 191 ? -7.540 8.785 15.310 1.00 93.00 191 GLN A CA 1
ATOM 1382 C C . GLN A 1 191 ? -6.628 8.776 16.536 1.00 93.00 191 GLN A C 1
ATOM 1384 O O . GLN A 1 191 ? -7.094 8.587 17.658 1.00 93.00 191 GLN A O 1
ATOM 1389 N N . ALA A 1 192 ? -5.340 9.044 16.326 1.00 93.75 192 ALA A N 1
ATOM 1390 C CA . ALA A 1 192 ? -4.375 9.227 17.400 1.00 93.75 192 ALA A CA 1
ATOM 1391 C C . ALA A 1 192 ? -4.117 10.724 17.647 1.00 93.75 192 ALA A C 1
ATOM 1393 O O . ALA A 1 192 ? -3.808 11.478 16.726 1.00 93.75 192 ALA A O 1
ATOM 1394 N N . GLY A 1 193 ? -4.230 11.157 18.906 1.00 90.31 193 GLY A N 1
ATOM 1395 C CA . GLY A 1 193 ? -3.960 12.530 19.345 1.00 90.31 193 GLY A CA 1
ATOM 1396 C C . GLY A 1 193 ? -5.015 13.582 18.944 1.00 90.31 193 GLY A C 1
ATOM 1397 O O . GLY A 1 193 ? -5.898 13.327 18.113 1.00 90.31 193 GLY A O 1
ATOM 1398 N N . PRO A 1 194 ? -4.941 14.793 19.532 1.00 87.06 194 PRO A N 1
ATOM 1399 C CA . PRO A 1 194 ? -5.781 15.917 19.126 1.00 87.06 194 PRO A CA 1
ATOM 1400 C C . PRO A 1 194 ? -5.560 16.224 17.640 1.00 87.06 194 PRO A C 1
ATOM 1402 O O . PRO A 1 194 ? -4.424 16.406 17.208 1.00 87.06 194 PRO A O 1
ATOM 1405 N N . ASN A 1 195 ? -6.639 16.250 16.856 1.00 87.06 195 ASN A N 1
ATOM 1406 C CA . ASN A 1 195 ? -6.620 16.506 15.408 1.00 87.06 195 ASN A CA 1
ATOM 1407 C C . ASN A 1 195 ? -5.691 15.588 14.579 1.00 87.06 195 ASN A C 1
ATOM 1409 O O . ASN A 1 195 ? -5.221 15.999 13.523 1.00 87.06 195 ASN A O 1
ATOM 1413 N N . GLY A 1 196 ? -5.407 14.362 15.038 1.00 82.19 196 GLY A N 1
ATOM 1414 C CA . GLY A 1 196 ? -4.600 13.394 14.282 1.00 82.19 196 GLY A CA 1
ATOM 1415 C C . GLY A 1 196 ? -3.083 13.589 14.381 1.00 82.19 196 GLY A C 1
ATOM 1416 O O . GLY A 1 196 ? -2.352 13.012 13.585 1.00 82.19 196 GLY A O 1
ATOM 1417 N N . GLY A 1 197 ? -2.594 14.401 15.326 1.00 87.12 197 GLY A N 1
ATOM 1418 C CA . GLY A 1 197 ? -1.155 14.629 15.524 1.00 87.12 197 GLY A CA 1
ATOM 1419 C C . GLY A 1 197 ? -0.422 13.537 16.316 1.00 87.12 197 GLY A C 1
ATOM 1420 O O . GLY A 1 197 ? 0.781 13.651 16.535 1.00 87.12 197 GLY A O 1
ATOM 1421 N N . GLY A 1 198 ? -1.136 12.521 16.805 1.00 90.69 198 GLY A N 1
ATOM 1422 C CA . GLY A 1 198 ? -0.558 11.392 17.527 1.00 90.69 198 GLY A CA 1
ATOM 1423 C C . GLY A 1 198 ? -0.124 10.263 16.595 1.00 90.69 198 GLY A C 1
ATOM 1424 O O . GLY A 1 198 ? -0.521 10.192 15.435 1.00 90.69 198 GLY A O 1
ATOM 1425 N N . GLU A 1 199 ? 0.675 9.346 17.127 1.00 93.62 199 GLU A N 1
ATOM 1426 C CA . GLU A 1 199 ? 1.142 8.187 16.376 1.00 93.62 199 GLU A CA 1
ATOM 1427 C C . GLU A 1 199 ? 0.121 7.041 16.415 1.00 93.62 199 GLU A C 1
ATOM 1429 O O . GLU A 1 199 ? -0.349 6.652 17.485 1.00 93.62 199 GLU A O 1
ATOM 1434 N N . LEU A 1 200 ? -0.185 6.469 15.248 1.00 94.06 200 LEU A N 1
ATOM 1435 C CA . LEU A 1 200 ? -0.909 5.207 15.120 1.00 94.06 200 LEU A CA 1
ATOM 1436 C C . LEU A 1 200 ? 0.088 4.108 14.732 1.00 94.06 200 LEU A C 1
ATOM 1438 O O . LEU A 1 200 ? 0.621 4.123 13.625 1.00 94.06 200 LEU A O 1
ATOM 1442 N N . ARG A 1 201 ? 0.334 3.154 15.636 1.00 93.38 201 ARG A N 1
ATOM 1443 C CA . ARG A 1 201 ? 1.201 1.991 15.385 1.00 93.38 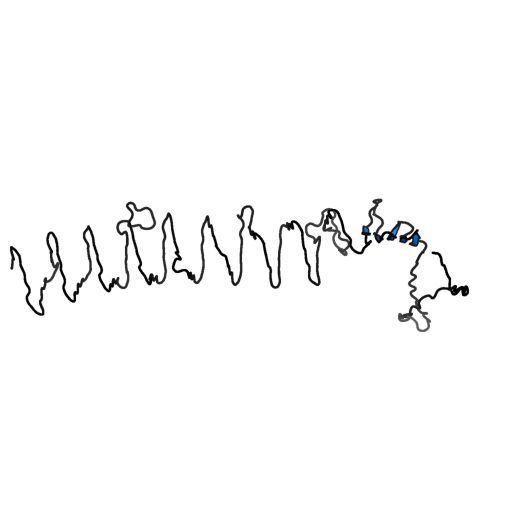201 ARG A CA 1
ATOM 1444 C C . ARG A 1 201 ? 0.360 0.740 15.175 1.00 93.38 201 ARG A C 1
ATOM 1446 O O . ARG A 1 201 ? -0.475 0.418 16.015 1.00 93.38 201 ARG A O 1
ATOM 1453 N N . ILE A 1 202 ? 0.628 0.013 14.095 1.00 94.75 202 ILE A N 1
ATOM 1454 C CA . ILE A 1 202 ? 0.038 -1.299 13.815 1.00 94.75 202 ILE A CA 1
ATOM 1455 C C . ILE A 1 202 ? 1.192 -2.290 13.697 1.00 94.75 202 ILE A C 1
ATOM 1457 O O . ILE A 1 202 ? 2.063 -2.127 12.847 1.00 94.75 202 ILE A O 1
ATOM 1461 N N . ASN A 1 203 ? 1.214 -3.293 14.570 1.00 93.62 203 ASN A N 1
ATOM 1462 C CA . ASN A 1 203 ? 2.184 -4.380 14.528 1.00 93.62 203 ASN A CA 1
ATOM 1463 C C . ASN A 1 203 ? 1.413 -5.689 14.363 1.00 93.62 203 ASN A C 1
ATOM 1465 O O . ASN A 1 203 ? 0.663 -6.080 15.254 1.00 93.62 203 ASN A O 1
ATOM 1469 N N . ALA A 1 204 ? 1.552 -6.317 13.201 1.00 93.00 204 ALA A N 1
ATOM 1470 C CA . ALA A 1 204 ? 0.846 -7.537 12.847 1.00 93.00 204 ALA A CA 1
ATOM 1471 C C . ALA A 1 204 ? 1.728 -8.403 11.944 1.00 93.00 204 ALA A C 1
ATOM 1473 O O . ALA A 1 204 ? 2.539 -7.879 11.182 1.00 93.00 204 ALA A O 1
ATOM 1474 N N . GLY A 1 205 ? 1.535 -9.725 11.991 1.00 93.25 205 GLY A N 1
ATOM 1475 C CA . GLY A 1 205 ? 2.198 -10.640 11.058 1.00 93.25 205 GLY A CA 1
ATOM 1476 C C . GLY A 1 205 ? 1.718 -10.461 9.612 1.00 93.25 205 GLY A C 1
ATOM 1477 O O . GLY A 1 205 ? 2.505 -10.591 8.681 1.00 93.25 205 GLY A O 1
ATOM 1478 N N . GLN A 1 206 ? 0.440 -10.118 9.422 1.00 93.88 206 GLN A N 1
ATOM 1479 C CA . GLN A 1 206 ? -0.156 -9.817 8.122 1.00 93.88 206 GLN A CA 1
ATOM 1480 C C . GLN A 1 206 ? -1.238 -8.744 8.276 1.00 93.88 206 GLN A C 1
ATOM 1482 O O . GLN A 1 206 ? -2.024 -8.782 9.222 1.00 93.88 206 GLN A O 1
ATOM 1487 N N . ILE A 1 207 ? -1.305 -7.815 7.321 1.00 95.44 207 ILE A N 1
ATOM 1488 C CA . ILE A 1 207 ? -2.392 -6.840 7.191 1.00 95.44 207 ILE A CA 1
ATOM 1489 C C . ILE A 1 207 ? -3.040 -7.062 5.827 1.00 95.44 207 ILE A C 1
ATOM 1491 O O . ILE A 1 207 ? -2.383 -6.929 4.797 1.00 95.44 207 ILE A O 1
ATOM 1495 N N . THR A 1 208 ? -4.329 -7.396 5.827 1.00 94.19 208 THR A N 1
ATOM 1496 C CA . THR A 1 208 ? -5.119 -7.584 4.607 1.00 94.19 208 THR A CA 1
ATOM 1497 C C . THR A 1 208 ? -6.241 -6.560 4.591 1.00 94.19 208 THR A C 1
ATOM 1499 O O . THR A 1 208 ? -7.071 -6.529 5.496 1.00 94.19 208 THR A O 1
ATOM 1502 N N . GLU A 1 209 ? -6.283 -5.733 3.550 1.00 93.19 209 GLU A N 1
ATOM 1503 C CA . GLU A 1 209 ? -7.314 -4.715 3.371 1.00 93.19 209 GLU A CA 1
ATOM 1504 C C . GLU A 1 209 ? -8.112 -4.999 2.101 1.00 93.19 209 GLU A C 1
ATOM 1506 O O . GLU A 1 209 ? -7.554 -5.124 1.014 1.00 93.19 209 GLU A O 1
ATOM 1511 N N . THR A 1 210 ? -9.433 -5.074 2.230 1.00 92.31 210 THR A N 1
ATOM 1512 C CA . THR A 1 210 ? -10.353 -5.182 1.092 1.00 92.31 210 THR A CA 1
ATOM 1513 C C . THR A 1 210 ? -11.276 -3.976 1.117 1.00 92.31 210 THR A C 1
ATOM 1515 O O . THR A 1 210 ? -12.023 -3.779 2.072 1.00 92.31 210 THR A O 1
ATOM 1518 N N . CYS A 1 211 ? -11.213 -3.141 0.085 1.00 90.50 211 CYS A N 1
ATOM 1519 C CA . CYS A 1 211 ? -12.033 -1.940 -0.027 1.00 90.50 211 CYS A CA 1
ATOM 1520 C C . CYS A 1 211 ? -12.379 -1.663 -1.494 1.00 90.50 211 CYS A C 1
ATOM 1522 O O . CYS A 1 211 ? -11.657 -2.079 -2.396 1.00 90.50 211 CYS A O 1
ATOM 1524 N N . GLY A 1 212 ? -13.483 -0.949 -1.734 1.00 91.12 212 GLY A N 1
ATOM 1525 C CA . GLY A 1 212 ? -13.831 -0.492 -3.085 1.00 91.12 212 GLY A CA 1
ATOM 1526 C C . GLY A 1 212 ? -12.923 0.641 -3.575 1.00 91.12 212 GLY A C 1
ATOM 1527 O O . GLY A 1 212 ? -12.616 0.734 -4.758 1.00 91.12 212 GLY A O 1
ATOM 1528 N N . THR A 1 213 ? -12.470 1.514 -2.672 1.00 91.06 213 THR A N 1
ATOM 1529 C CA . THR A 1 213 ? -11.520 2.590 -2.982 1.00 91.06 213 THR A CA 1
ATOM 1530 C C . THR A 1 213 ? -10.673 2.896 -1.752 1.00 91.06 213 THR A C 1
ATOM 1532 O O . THR A 1 213 ? -11.216 3.144 -0.676 1.00 91.06 213 THR A O 1
ATOM 1535 N N . ARG A 1 214 ? -9.347 2.920 -1.922 1.00 93.06 214 ARG A N 1
ATOM 1536 C CA . ARG A 1 214 ? -8.383 3.357 -0.904 1.00 93.06 214 ARG A CA 1
ATOM 1537 C C . ARG A 1 214 ? -7.802 4.706 -1.310 1.00 93.06 214 ARG A C 1
ATOM 1539 O O . ARG A 1 214 ? -7.233 4.822 -2.391 1.00 93.06 214 ARG A O 1
ATOM 1546 N N . VAL A 1 215 ? -7.900 5.705 -0.437 1.00 92.44 215 VAL A N 1
ATOM 1547 C CA . VAL A 1 215 ? -7.272 7.021 -0.632 1.00 92.44 215 VAL A CA 1
ATOM 1548 C C . VAL A 1 215 ? -6.300 7.274 0.513 1.00 92.44 215 VAL A C 1
ATOM 1550 O O . VAL A 1 215 ? -6.700 7.284 1.674 1.00 92.44 215 VAL A O 1
ATOM 1553 N N . GLY A 1 216 ? -5.023 7.472 0.186 1.00 89.62 216 GLY A N 1
ATOM 1554 C CA . GLY A 1 216 ? -3.980 7.855 1.137 1.00 89.62 216 GLY A CA 1
ATOM 1555 C C . GLY A 1 216 ? -3.483 9.262 0.835 1.00 89.62 216 GLY A C 1
ATOM 1556 O O . GLY A 1 216 ? -2.955 9.509 -0.245 1.00 89.62 216 GLY A O 1
ATOM 1557 N N . LEU A 1 217 ? -3.645 10.181 1.785 1.00 88.69 217 LEU A N 1
ATOM 1558 C CA . LEU A 1 217 ? -3.137 11.548 1.692 1.00 88.69 217 LEU A CA 1
ATOM 1559 C C . LEU A 1 217 ? -1.982 11.695 2.676 1.00 88.69 217 LEU A C 1
ATOM 1561 O O . LEU A 1 217 ? -2.185 11.680 3.888 1.00 88.69 217 LEU A O 1
ATOM 1565 N N . VAL A 1 218 ? -0.767 11.826 2.151 1.00 89.44 218 VAL A N 1
ATOM 1566 C CA . VAL A 1 218 ? 0.440 12.027 2.955 1.00 89.44 218 VAL A CA 1
ATOM 1567 C C . VAL A 1 218 ? 0.938 13.441 2.699 1.00 89.44 218 VAL A C 1
ATOM 1569 O O . VAL A 1 218 ? 1.454 13.733 1.627 1.00 89.44 218 VAL A O 1
ATOM 1572 N N . ALA A 1 219 ? 0.746 14.331 3.674 1.00 87.69 219 ALA A N 1
ATOM 1573 C CA . ALA A 1 219 ? 1.169 15.729 3.559 1.00 87.69 219 ALA A CA 1
ATOM 1574 C C . ALA A 1 219 ? 2.692 15.910 3.705 1.00 87.69 219 ALA A C 1
ATOM 1576 O O . ALA A 1 219 ? 3.249 16.883 3.206 1.00 87.69 219 ALA A O 1
ATOM 1577 N N . GLY A 1 220 ? 3.347 14.991 4.420 1.00 87.00 220 GLY A N 1
ATOM 1578 C CA . GLY A 1 220 ? 4.790 14.992 4.639 1.00 87.00 220 GLY A CA 1
ATOM 1579 C C . GLY A 1 220 ? 5.506 14.013 3.714 1.00 87.00 220 GLY A C 1
ATOM 1580 O O . GLY A 1 220 ? 5.458 14.127 2.494 1.00 87.00 220 GLY A O 1
ATOM 1581 N N . GLN A 1 221 ? 6.175 13.032 4.313 1.00 87.94 221 GLN A N 1
ATOM 1582 C CA . GLN A 1 221 ? 6.956 12.024 3.606 1.00 87.94 221 GLN A CA 1
ATOM 1583 C C . GLN A 1 221 ? 6.332 10.637 3.777 1.00 87.94 221 GLN A C 1
ATOM 1585 O O . GLN A 1 221 ? 5.923 10.270 4.877 1.00 87.94 221 GLN A O 1
ATOM 1590 N N . LYS A 1 222 ? 6.325 9.848 2.698 1.00 92.00 222 LYS A N 1
ATOM 1591 C CA . LYS A 1 222 ? 6.130 8.395 2.745 1.00 92.00 222 LYS A CA 1
ATOM 1592 C C . LYS A 1 222 ? 7.487 7.714 2.545 1.00 92.00 222 LYS A C 1
ATOM 1594 O O . LYS A 1 222 ? 8.216 8.089 1.628 1.00 92.00 222 LYS A O 1
ATOM 1599 N N . SER A 1 223 ? 7.832 6.755 3.400 1.00 91.31 223 SER A N 1
ATOM 1600 C CA . SER A 1 223 ? 9.047 5.944 3.285 1.00 91.31 223 SER A CA 1
ATOM 1601 C C . SER A 1 223 ? 8.704 4.497 3.590 1.00 91.31 223 SER A C 1
ATOM 1603 O O . SER A 1 223 ? 8.180 4.213 4.662 1.00 91.31 223 SER A O 1
ATOM 1605 N N . ASP A 1 224 ? 9.056 3.603 2.675 1.00 90.12 224 ASP A N 1
ATOM 1606 C CA . ASP A 1 224 ? 8.825 2.171 2.807 1.00 90.12 224 ASP A CA 1
ATOM 1607 C C . ASP A 1 224 ? 10.194 1.476 2.885 1.00 90.12 224 ASP A C 1
ATOM 1609 O O . ASP A 1 224 ? 11.042 1.649 2.010 1.00 90.12 224 ASP A O 1
ATOM 1613 N N . ILE A 1 225 ? 10.446 0.742 3.973 1.00 89.62 225 ILE A N 1
ATOM 1614 C CA . ILE A 1 225 ? 11.644 -0.095 4.132 1.00 89.62 225 ILE A CA 1
ATOM 1615 C C . ILE A 1 225 ? 11.171 -1.537 4.062 1.00 89.62 225 ILE A C 1
ATOM 1617 O O . ILE A 1 225 ? 10.620 -2.068 5.025 1.00 89.62 225 ILE A O 1
ATOM 1621 N N . ILE A 1 226 ? 11.344 -2.141 2.896 1.00 90.06 226 ILE A N 1
ATOM 1622 C CA . ILE A 1 226 ? 10.791 -3.451 2.565 1.00 90.06 226 ILE A CA 1
ATOM 1623 C C . ILE A 1 226 ? 11.835 -4.285 1.835 1.00 90.06 226 ILE A C 1
ATOM 1625 O O . ILE A 1 226 ? 12.714 -3.750 1.162 1.00 90.06 226 ILE A O 1
ATOM 1629 N N . SER A 1 227 ? 11.746 -5.605 1.999 1.00 89.69 227 SER A N 1
ATOM 1630 C CA . SER A 1 227 ? 12.628 -6.539 1.292 1.00 89.69 227 SER A CA 1
ATOM 1631 C C . SER A 1 227 ? 12.247 -6.672 -0.181 1.00 89.69 227 SER A C 1
ATOM 1633 O O . SER A 1 227 ? 13.123 -6.828 -1.024 1.00 89.69 227 SER A O 1
ATOM 1635 N N . GLU A 1 228 ? 10.950 -6.637 -0.482 1.00 89.44 228 GLU A N 1
ATOM 1636 C CA . GLU A 1 228 ? 10.407 -6.781 -1.829 1.00 89.44 228 GLU A CA 1
ATOM 1637 C C . GLU A 1 228 ? 9.067 -6.044 -1.924 1.00 89.44 228 GLU A C 1
ATOM 1639 O O . GLU A 1 228 ? 8.274 -6.061 -0.980 1.00 89.44 228 GLU A O 1
ATOM 1644 N N . GLU A 1 229 ? 8.819 -5.407 -3.070 1.00 90.88 229 GLU A N 1
ATOM 1645 C CA . GLU A 1 229 ? 7.539 -4.795 -3.421 1.00 90.88 229 GLU A CA 1
ATOM 1646 C C . GLU A 1 229 ? 7.047 -5.381 -4.743 1.00 90.88 229 GLU A C 1
ATOM 1648 O O . GLU A 1 229 ? 7.761 -5.338 -5.745 1.00 90.88 229 GLU A O 1
ATOM 1653 N N . VAL A 1 230 ? 5.814 -5.888 -4.765 1.00 90.06 230 VAL A N 1
ATOM 1654 C CA . VAL A 1 230 ? 5.161 -6.363 -5.989 1.00 90.06 230 VAL A CA 1
ATOM 1655 C C . VAL A 1 230 ? 3.814 -5.666 -6.126 1.00 90.06 230 VAL A C 1
ATOM 1657 O O . VAL A 1 230 ? 2.958 -5.767 -5.250 1.00 90.06 230 VAL A O 1
ATOM 1660 N N . SER A 1 231 ? 3.616 -4.978 -7.250 1.00 88.50 231 SER A N 1
ATOM 1661 C CA . SER A 1 231 ? 2.353 -4.326 -7.600 1.00 88.50 231 SER A CA 1
ATOM 1662 C C . SER A 1 231 ? 1.761 -4.997 -8.835 1.00 88.50 231 SER A C 1
ATOM 1664 O O . SER A 1 231 ? 2.387 -5.023 -9.895 1.00 88.50 231 SER A O 1
ATOM 1666 N N . LEU A 1 232 ? 0.560 -5.561 -8.693 1.00 87.69 232 LEU A N 1
ATOM 1667 C CA . LEU A 1 232 ? -0.167 -6.236 -9.768 1.00 87.69 232 LEU A CA 1
ATOM 1668 C C . LEU A 1 232 ? -1.454 -5.478 -10.077 1.00 87.69 232 LEU A C 1
ATOM 1670 O O . LEU A 1 232 ? -2.225 -5.143 -9.178 1.00 87.69 232 LEU A O 1
ATOM 1674 N N . GLN A 1 233 ? -1.702 -5.247 -11.363 1.00 85.19 233 GLN A N 1
ATOM 1675 C CA . GLN A 1 233 ? -2.941 -4.657 -11.855 1.00 85.19 233 GLN A CA 1
ATOM 1676 C C . GLN A 1 233 ? -3.626 -5.645 -12.792 1.00 85.19 233 GLN A C 1
ATOM 1678 O O . GLN A 1 233 ? -3.037 -6.086 -13.774 1.00 85.19 233 GLN A O 1
ATOM 1683 N N . TYR A 1 234 ? -4.865 -6.007 -12.463 1.00 85.44 234 TYR A N 1
ATOM 1684 C CA . TYR A 1 234 ? -5.629 -7.005 -13.216 1.00 85.44 234 TYR A CA 1
ATOM 1685 C C . TYR A 1 234 ? -6.533 -6.391 -14.291 1.00 85.44 234 TYR A C 1
ATOM 1687 O O . TYR A 1 234 ? -6.962 -7.097 -15.201 1.00 85.44 234 TYR A O 1
ATOM 1695 N N . ASP A 1 235 ? -6.834 -5.092 -14.202 1.00 85.56 235 ASP A N 1
ATOM 1696 C CA . ASP A 1 235 ? -7.617 -4.396 -15.223 1.00 85.56 235 ASP A CA 1
ATOM 1697 C C . ASP A 1 235 ? -6.687 -3.948 -16.369 1.00 85.56 235 ASP A C 1
ATOM 1699 O O . ASP A 1 235 ? -5.746 -3.193 -16.116 1.00 85.56 235 ASP A O 1
ATOM 1703 N N . PRO A 1 236 ? -6.933 -4.361 -17.629 1.00 79.06 236 PRO A N 1
ATOM 1704 C CA . PRO A 1 236 ? -6.123 -3.957 -18.782 1.00 79.06 236 PRO A CA 1
ATOM 1705 C C . PRO A 1 236 ? -6.145 -2.447 -19.071 1.00 79.06 236 PRO A C 1
ATOM 1707 O O . PRO A 1 236 ? -5.354 -1.974 -19.884 1.00 79.06 236 PRO A O 1
ATOM 1710 N N . ARG A 1 237 ? -7.053 -1.684 -18.450 1.00 84.44 237 ARG A N 1
ATOM 1711 C CA . ARG A 1 237 ? -7.115 -0.216 -18.525 1.00 84.44 237 ARG A CA 1
ATOM 1712 C C . ARG A 1 237 ? -6.515 0.473 -17.304 1.00 84.44 237 ARG A C 1
ATOM 1714 O O . ARG A 1 237 ? -6.524 1.703 -17.251 1.00 84.44 237 ARG A O 1
ATOM 1721 N N . ALA A 1 238 ? -6.044 -0.283 -16.314 1.00 85.50 238 ALA A N 1
ATOM 1722 C CA . ALA A 1 238 ? -5.419 0.305 -15.146 1.00 85.50 238 ALA A CA 1
ATOM 1723 C C . ALA A 1 238 ? -4.146 1.060 -15.548 1.00 85.50 238 ALA A C 1
ATOM 1725 O O . ALA A 1 238 ? -3.395 0.654 -16.434 1.00 85.50 238 ALA A O 1
ATOM 1726 N N . SER A 1 239 ? -3.928 2.194 -14.891 1.00 85.62 239 SER A N 1
ATOM 1727 C CA . SER A 1 239 ? -2.758 3.037 -15.100 1.00 85.62 239 SER A CA 1
ATOM 1728 C C . SER A 1 239 ? -2.118 3.358 -13.759 1.00 85.62 239 SER A C 1
ATOM 1730 O O . SER A 1 239 ? -2.815 3.768 -12.828 1.00 85.62 239 SER A O 1
ATOM 1732 N N . VAL A 1 240 ? -0.794 3.251 -13.672 1.00 88.88 240 VAL A N 1
ATOM 1733 C CA . VAL A 1 240 ? -0.009 3.875 -12.600 1.00 88.88 240 VAL A CA 1
ATOM 1734 C C . VAL A 1 240 ? 0.520 5.200 -13.124 1.00 88.88 240 VAL A C 1
ATOM 1736 O O . VAL A 1 240 ? 1.349 5.219 -14.029 1.00 88.88 240 VAL A O 1
ATOM 1739 N N . ASN A 1 241 ? 0.064 6.306 -12.540 1.00 86.38 241 ASN A N 1
ATOM 1740 C CA . ASN A 1 241 ? 0.550 7.637 -12.887 1.00 86.38 241 ASN A CA 1
ATOM 1741 C C . ASN A 1 241 ? 1.398 8.176 -11.742 1.00 86.38 241 ASN A C 1
ATOM 1743 O O . ASN A 1 241 ? 0.907 8.344 -10.627 1.00 86.38 241 ASN A O 1
ATOM 1747 N N . VAL A 1 242 ? 2.656 8.493 -12.031 1.00 89.31 242 VAL A N 1
ATOM 1748 C CA . VAL A 1 242 ? 3.534 9.183 -11.086 1.00 89.31 242 VAL A CA 1
ATOM 1749 C C . VAL A 1 242 ? 3.763 10.594 -11.610 1.00 89.31 242 VAL A C 1
ATOM 1751 O O . VAL A 1 242 ? 4.601 10.826 -12.478 1.00 89.31 242 VAL A O 1
ATOM 1754 N N . ILE A 1 243 ? 2.974 11.539 -11.101 1.00 87.31 243 ILE A N 1
ATOM 1755 C CA . ILE A 1 243 ? 3.025 12.950 -11.491 1.00 87.31 243 ILE A CA 1
ATOM 1756 C C . ILE A 1 243 ? 3.727 13.712 -10.373 1.00 87.31 243 ILE A C 1
ATOM 1758 O O . ILE A 1 243 ? 3.226 13.779 -9.253 1.00 87.31 243 ILE A O 1
ATOM 1762 N N . SER A 1 244 ? 4.887 14.290 -10.677 1.00 84.75 244 SER A N 1
ATOM 1763 C CA . SER A 1 244 ? 5.634 15.124 -9.737 1.00 84.75 244 SER A CA 1
ATOM 1764 C C . SER A 1 244 ? 5.780 16.534 -10.307 1.00 84.75 244 SER A C 1
ATOM 1766 O O . SER A 1 244 ? 6.238 16.664 -11.441 1.00 84.75 244 SER A O 1
ATOM 1768 N N . PRO A 1 245 ? 5.442 17.596 -9.548 1.00 81.75 245 PRO A N 1
ATOM 1769 C CA . PRO A 1 245 ? 5.775 18.966 -9.941 1.00 81.75 245 PRO A CA 1
ATOM 1770 C C . PRO A 1 245 ? 7.286 19.246 -9.858 1.00 81.75 245 PRO A C 1
ATOM 1772 O O . PRO A 1 245 ? 7.751 20.262 -10.365 1.00 81.75 245 PRO A O 1
ATOM 1775 N N . GLY A 1 246 ? 8.044 18.372 -9.187 1.00 81.25 246 GLY A N 1
ATOM 1776 C CA . GLY A 1 246 ? 9.493 18.457 -9.052 1.00 81.25 246 GLY A CA 1
ATOM 1777 C C . GLY A 1 246 ? 10.216 17.420 -9.907 1.00 81.25 246 GLY A C 1
ATOM 1778 O O . GLY A 1 246 ? 9.873 17.166 -11.058 1.00 81.25 246 GLY A O 1
ATOM 1779 N N . HIS A 1 247 ? 11.249 16.811 -9.329 1.00 82.31 247 HIS A N 1
ATOM 1780 C CA . HIS A 1 247 ? 12.067 15.804 -10.001 1.00 82.31 247 HIS A CA 1
ATOM 1781 C C . HIS A 1 247 ? 11.731 14.399 -9.499 1.00 82.31 247 HIS A C 1
ATOM 1783 O O . HIS A 1 247 ? 11.428 14.207 -8.322 1.00 82.31 247 HIS A O 1
ATOM 1789 N N . MET A 1 248 ? 11.847 13.411 -10.385 1.00 87.56 248 MET A N 1
ATOM 1790 C CA . MET A 1 248 ? 11.855 11.992 -10.037 1.00 87.56 248 MET A CA 1
ATOM 1791 C C . MET A 1 248 ? 13.263 11.444 -10.247 1.00 87.56 248 MET A C 1
ATOM 1793 O O . MET A 1 248 ? 13.910 11.758 -11.244 1.00 87.56 248 MET A O 1
ATOM 1797 N N . ASN A 1 249 ? 13.743 10.636 -9.306 1.00 86.69 249 ASN A N 1
ATOM 1798 C CA . ASN A 1 249 ? 15.062 10.024 -9.374 1.00 86.69 249 ASN A CA 1
ATOM 1799 C C . ASN A 1 249 ? 14.960 8.532 -9.059 1.00 86.69 249 ASN A C 1
ATOM 1801 O O . ASN A 1 249 ? 14.654 8.174 -7.925 1.00 86.69 249 ASN A O 1
ATOM 1805 N N . VAL A 1 250 ? 15.261 7.685 -10.041 1.00 90.25 250 VAL A N 1
ATOM 1806 C CA . VAL A 1 250 ? 15.307 6.229 -9.879 1.00 90.25 250 VAL A CA 1
ATOM 1807 C C . VAL A 1 250 ? 16.769 5.798 -9.848 1.00 90.25 250 VAL A C 1
ATOM 1809 O O . VAL A 1 250 ? 17.527 6.085 -10.772 1.00 90.25 250 VAL A O 1
ATOM 1812 N N . LYS A 1 251 ? 17.180 5.133 -8.767 1.00 88.94 251 LYS A N 1
ATOM 1813 C CA . LYS A 1 251 ? 18.531 4.589 -8.594 1.00 88.94 251 LYS A CA 1
ATOM 1814 C C . LYS A 1 251 ? 18.419 3.159 -8.091 1.00 88.94 251 LYS A C 1
ATOM 1816 O O . LYS A 1 251 ? 17.779 2.933 -7.070 1.00 88.94 251 LYS A O 1
ATOM 1821 N N . ALA A 1 252 ? 19.074 2.232 -8.777 1.00 89.75 252 ALA A N 1
ATOM 1822 C CA . ALA A 1 252 ? 19.221 0.852 -8.339 1.00 89.75 252 ALA A CA 1
ATOM 1823 C C . ALA A 1 252 ? 20.707 0.537 -8.150 1.00 89.75 252 ALA A C 1
ATOM 1825 O O . ALA A 1 252 ? 21.547 1.032 -8.900 1.00 89.75 252 ALA A O 1
ATOM 1826 N N . ALA A 1 253 ? 21.023 -0.257 -7.126 1.00 89.00 253 ALA A N 1
ATOM 1827 C CA . ALA A 1 253 ? 22.369 -0.794 -6.932 1.00 89.00 253 ALA A CA 1
ATOM 1828 C C . ALA A 1 253 ? 22.637 -2.012 -7.835 1.00 89.00 253 ALA A C 1
ATOM 1830 O O . ALA A 1 253 ? 23.782 -2.255 -8.203 1.00 89.00 253 ALA A O 1
ATOM 1831 N N . GLY A 1 254 ? 21.582 -2.763 -8.164 1.00 89.81 254 GLY A N 1
ATOM 1832 C CA . GLY A 1 254 ? 21.604 -3.833 -9.157 1.00 89.81 254 GLY A CA 1
ATOM 1833 C C . GLY A 1 254 ? 21.036 -3.369 -10.496 1.00 89.81 254 GLY A C 1
ATOM 1834 O O . GLY A 1 254 ? 21.162 -2.204 -10.875 1.00 89.81 254 GLY A O 1
ATOM 1835 N N . ASP A 1 255 ? 20.371 -4.290 -11.186 1.00 91.62 255 ASP A N 1
ATOM 1836 C CA . ASP A 1 255 ? 19.850 -4.063 -12.530 1.00 91.62 255 ASP A CA 1
ATOM 1837 C C . ASP A 1 255 ? 18.465 -3.398 -12.526 1.00 91.62 255 ASP A C 1
ATOM 1839 O O . ASP A 1 255 ? 17.651 -3.593 -11.622 1.00 91.62 255 ASP A O 1
ATOM 1843 N N . ILE A 1 256 ? 18.177 -2.636 -13.583 1.00 93.62 256 ILE A N 1
ATOM 1844 C CA . ILE A 1 256 ? 16.831 -2.156 -13.918 1.00 93.62 256 ILE A CA 1
ATOM 1845 C C . ILE A 1 256 ? 16.489 -2.711 -15.296 1.00 93.62 256 ILE A C 1
ATOM 1847 O O . ILE A 1 256 ? 17.226 -2.482 -16.254 1.00 93.62 256 ILE A O 1
ATOM 1851 N N . SER A 1 257 ? 15.353 -3.399 -15.405 1.00 91.75 257 SER A N 1
ATOM 1852 C CA . SER A 1 257 ? 14.801 -3.854 -16.680 1.00 91.75 257 SER A CA 1
ATOM 1853 C C . SER A 1 257 ? 13.454 -3.184 -16.923 1.00 91.75 257 SER A C 1
ATOM 1855 O O . SER A 1 257 ? 12.566 -3.241 -16.074 1.00 91.75 257 SER A O 1
ATOM 1857 N N . LEU A 1 258 ? 13.312 -2.534 -18.077 1.00 91.81 258 LEU A N 1
ATOM 1858 C CA . LEU A 1 258 ? 12.072 -1.907 -18.523 1.00 91.81 258 LEU A CA 1
ATOM 1859 C C . LEU A 1 258 ? 11.628 -2.595 -19.810 1.00 91.81 258 LEU A C 1
ATOM 1861 O O . LEU A 1 258 ? 12.398 -2.701 -20.763 1.00 91.81 258 LEU A O 1
ATOM 1865 N N . GLY A 1 259 ? 10.380 -3.048 -19.842 1.00 89.56 259 GLY A N 1
ATOM 1866 C CA . GLY A 1 259 ? 9.807 -3.735 -20.989 1.00 89.56 259 GLY A CA 1
ATOM 1867 C C . GLY A 1 259 ? 8.294 -3.579 -21.013 1.00 89.56 259 GLY A C 1
ATOM 1868 O O . GLY A 1 259 ? 7.658 -3.433 -19.972 1.00 89.56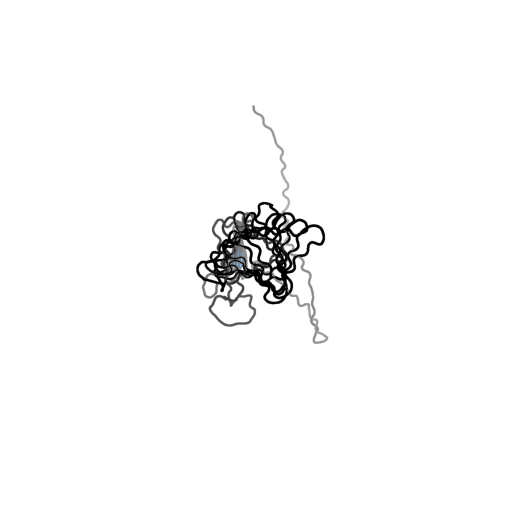 259 GLY A O 1
ATOM 1869 N N . ALA A 1 260 ? 7.721 -3.609 -22.212 1.00 89.56 260 ALA A N 1
ATOM 1870 C CA . ALA A 1 260 ? 6.284 -3.634 -22.423 1.00 89.56 260 ALA A CA 1
ATOM 1871 C C . ALA A 1 260 ? 5.972 -4.658 -23.514 1.00 89.56 260 ALA A C 1
ATOM 1873 O O . ALA A 1 260 ? 6.710 -4.765 -24.490 1.00 89.56 260 ALA A O 1
ATOM 1874 N N . GLY A 1 261 ? 4.863 -5.386 -23.366 1.00 86.94 261 GLY A N 1
ATOM 1875 C CA . GLY A 1 261 ? 4.352 -6.243 -24.443 1.00 86.94 261 GLY A CA 1
ATOM 1876 C C . GLY A 1 261 ? 3.794 -5.449 -25.634 1.00 86.94 261 GLY A C 1
ATOM 1877 O O . GLY A 1 261 ? 3.629 -6.006 -26.714 1.00 86.94 261 GLY A O 1
ATOM 1878 N N . GLY A 1 262 ? 3.495 -4.161 -25.432 1.00 88.31 262 GLY A N 1
ATOM 1879 C CA . GLY A 1 262 ? 3.057 -3.221 -26.463 1.00 88.31 262 GLY A CA 1
ATOM 1880 C C . GLY A 1 262 ? 4.158 -2.229 -26.842 1.00 88.31 262 GLY A C 1
ATOM 1881 O O . GLY A 1 262 ? 5.282 -2.615 -27.149 1.00 88.31 262 GLY A O 1
ATOM 1882 N N . ALA A 1 263 ? 3.830 -0.937 -26.818 1.00 88.69 263 ALA A N 1
ATOM 1883 C CA . ALA A 1 263 ? 4.771 0.141 -27.108 1.00 88.69 263 ALA A CA 1
ATOM 1884 C C . ALA A 1 263 ? 5.307 0.787 -25.821 1.00 88.69 263 ALA A C 1
ATOM 1886 O O . ALA A 1 263 ? 4.581 0.920 -24.836 1.00 88.69 263 ALA A O 1
ATOM 1887 N N . ILE A 1 264 ? 6.565 1.230 -25.860 1.00 92.19 264 ILE A N 1
ATOM 1888 C CA . ILE A 1 264 ? 7.148 2.154 -24.882 1.00 92.19 264 ILE A CA 1
ATOM 1889 C C . ILE A 1 264 ? 7.444 3.455 -25.615 1.00 92.19 264 ILE A C 1
ATOM 1891 O O . ILE A 1 264 ? 8.107 3.443 -26.651 1.00 92.19 264 ILE A O 1
ATOM 1895 N N . GLU A 1 265 ? 6.990 4.571 -25.054 1.00 91.38 265 GLU A N 1
ATOM 1896 C CA . GLU A 1 265 ? 7.326 5.905 -25.534 1.00 91.38 265 GLU A CA 1
ATOM 1897 C C . GLU A 1 265 ? 8.108 6.661 -24.458 1.00 91.38 265 GLU A C 1
ATOM 1899 O O . GLU A 1 265 ? 7.684 6.762 -23.307 1.00 91.38 265 GLU A O 1
ATOM 1904 N N . MET A 1 266 ? 9.268 7.191 -24.843 1.00 91.75 266 MET A N 1
ATOM 1905 C CA . MET A 1 266 ? 10.074 8.080 -24.017 1.00 91.75 266 MET A CA 1
ATOM 1906 C C . MET A 1 266 ? 10.197 9.414 -24.743 1.00 91.75 266 MET A C 1
ATOM 1908 O O . MET A 1 266 ? 10.918 9.527 -25.732 1.00 91.75 266 MET A O 1
ATOM 1912 N N . ILE A 1 267 ? 9.504 10.429 -24.233 1.00 88.38 267 ILE A N 1
ATOM 1913 C CA . ILE A 1 267 ? 9.615 11.803 -24.719 1.00 88.38 267 ILE A CA 1
ATOM 1914 C C . ILE A 1 267 ? 10.378 12.612 -23.680 1.00 88.38 267 ILE A C 1
ATOM 1916 O O . ILE A 1 267 ? 9.979 12.688 -22.519 1.00 88.38 267 ILE A O 1
ATOM 1920 N N . ALA A 1 268 ? 11.453 13.265 -24.108 1.00 86.62 268 ALA A N 1
ATOM 1921 C CA . ALA A 1 268 ? 12.201 14.189 -23.276 1.00 86.62 268 ALA A CA 1
ATOM 1922 C C . ALA A 1 268 ? 12.309 15.538 -23.999 1.00 86.62 268 ALA A C 1
ATOM 1924 O O . ALA A 1 268 ? 12.873 15.633 -25.086 1.00 86.62 268 ALA A O 1
ATOM 1925 N N . LEU A 1 269 ? 11.719 16.575 -23.399 1.00 82.81 269 LEU A N 1
ATOM 1926 C CA . LEU A 1 269 ? 11.583 17.907 -24.007 1.00 82.81 269 LEU A CA 1
ATOM 1927 C C . LEU A 1 269 ? 12.793 18.823 -23.761 1.00 82.81 269 LEU A C 1
ATOM 1929 O O . LEU A 1 269 ? 12.934 19.853 -24.418 1.00 82.81 269 LEU A O 1
ATOM 1933 N N . GLY A 1 270 ? 13.656 18.452 -22.816 1.00 75.06 270 GLY A N 1
ATOM 1934 C CA . GLY A 1 270 ? 14.817 19.240 -22.409 1.00 75.06 270 GLY A CA 1
ATOM 1935 C C . GLY A 1 270 ? 14.459 20.397 -21.482 1.00 75.06 270 GLY A C 1
ATOM 1936 O O . GLY A 1 270 ? 13.291 20.675 -21.209 1.00 75.06 270 GLY A O 1
ATOM 1937 N N . ILE A 1 271 ? 15.487 21.069 -20.961 1.00 72.19 271 ILE A N 1
ATOM 1938 C CA . ILE A 1 271 ? 15.334 22.240 -20.090 1.00 72.19 271 ILE A CA 1
ATOM 1939 C C . ILE A 1 271 ? 16.148 23.410 -20.643 1.00 72.19 271 ILE A C 1
ATOM 1941 O O . ILE A 1 271 ? 17.309 23.262 -21.011 1.00 72.19 271 ILE A O 1
ATOM 1945 N N . LYS A 1 272 ? 15.539 24.601 -20.697 1.00 62.88 272 LYS A N 1
ATOM 1946 C CA . LYS A 1 272 ? 16.203 25.833 -21.168 1.00 62.88 272 LYS A CA 1
ATOM 1947 C C . LYS A 1 272 ? 17.114 26.460 -20.102 1.00 62.88 272 LYS A C 1
ATOM 1949 O O . LYS A 1 272 ? 17.995 27.246 -20.436 1.00 62.88 272 LYS A O 1
ATOM 1954 N N . GLN A 1 273 ? 16.906 26.125 -18.828 1.00 62.38 273 GLN A N 1
ATOM 1955 C CA . GLN A 1 273 ? 17.760 26.528 -17.710 1.00 62.38 273 GLN A CA 1
ATOM 1956 C C . GLN A 1 273 ? 17.968 25.343 -16.755 1.00 62.38 273 GLN A C 1
ATOM 1958 O O . GLN A 1 273 ? 16.999 24.635 -16.474 1.00 62.38 273 GLN A O 1
ATOM 1963 N N . PRO A 1 274 ? 19.195 25.116 -16.248 1.00 61.31 274 PRO A N 1
ATOM 1964 C CA . PRO A 1 274 ? 19.482 24.049 -15.296 1.00 61.31 274 PRO A CA 1
ATOM 1965 C C . PRO A 1 274 ? 18.924 24.413 -13.916 1.00 61.31 274 PRO A C 1
ATOM 1967 O O . PRO A 1 274 ? 19.619 24.954 -13.061 1.00 61.31 274 PRO A O 1
ATOM 1970 N N . LEU A 1 275 ? 17.644 24.133 -13.696 1.00 58.28 275 LEU A N 1
ATOM 1971 C CA . LEU A 1 275 ? 17.032 24.145 -12.373 1.00 58.28 275 LEU A CA 1
ATOM 1972 C C . LEU A 1 275 ? 16.827 22.683 -11.958 1.00 58.28 275 LEU A C 1
ATOM 1974 O O . LEU A 1 275 ? 15.863 22.055 -12.390 1.00 58.28 275 LEU A O 1
ATOM 1978 N N . GLY A 1 276 ? 17.753 22.122 -11.167 1.00 62.75 276 GLY A N 1
ATOM 1979 C CA . GLY A 1 276 ? 17.532 20.837 -10.488 1.00 62.75 276 GLY A CA 1
ATOM 1980 C C . GLY A 1 276 ? 18.583 19.732 -10.650 1.00 62.75 276 GLY A C 1
ATOM 1981 O O . GLY A 1 276 ? 19.771 19.977 -10.842 1.00 62.75 276 GLY A O 1
ATOM 1982 N N . LEU A 1 277 ? 18.103 18.488 -10.495 1.00 66.94 277 LEU A N 1
ATOM 1983 C CA . LEU A 1 277 ? 18.856 17.226 -10.358 1.00 66.94 277 LEU A CA 1
ATOM 1984 C C . LEU A 1 277 ? 19.810 16.908 -11.529 1.00 66.94 277 LEU A C 1
ATOM 1986 O O . LEU A 1 277 ? 20.845 16.271 -11.320 1.00 66.94 277 LEU A O 1
ATOM 1990 N N . ILE A 1 278 ? 19.474 17.343 -12.746 1.00 68.06 278 ILE A N 1
ATOM 1991 C CA . ILE A 1 278 ? 20.300 17.156 -13.946 1.00 68.06 278 ILE A CA 1
ATOM 1992 C C . ILE A 1 278 ? 21.244 18.354 -14.075 1.00 68.06 278 ILE A C 1
ATOM 1994 O O . ILE A 1 278 ? 20.808 19.478 -14.309 1.00 68.06 278 ILE A O 1
ATOM 1998 N N . LYS A 1 279 ? 22.548 18.101 -13.917 1.00 66.00 279 LYS A N 1
ATOM 1999 C CA . LYS A 1 279 ? 23.586 19.147 -13.901 1.00 66.00 279 LYS A CA 1
ATOM 2000 C C . LYS A 1 279 ? 24.037 19.606 -15.292 1.00 66.00 279 LYS A C 1
ATOM 2002 O O . LYS A 1 279 ? 24.587 20.696 -15.399 1.00 66.00 279 LYS A O 1
A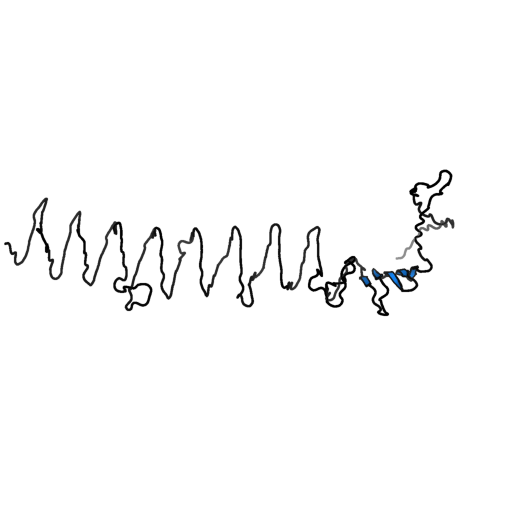TOM 2007 N N . ASP A 1 280 ? 23.809 18.798 -16.327 1.00 67.88 280 ASP A N 1
ATOM 2008 C CA . ASP A 1 280 ? 24.107 19.141 -17.722 1.00 67.88 280 ASP A CA 1
ATOM 2009 C C . ASP A 1 280 ? 22.804 19.184 -18.545 1.00 67.88 280 ASP A C 1
ATOM 2011 O O . ASP A 1 280 ? 22.297 18.134 -18.942 1.00 67.88 280 ASP A O 1
ATOM 2015 N N . PRO A 1 281 ? 22.225 20.375 -18.783 1.00 64.50 281 PRO A N 1
ATOM 2016 C CA . PRO A 1 281 ? 20.958 20.519 -19.496 1.00 64.50 281 PRO A CA 1
ATOM 2017 C C . PRO A 1 281 ? 21.082 20.299 -21.014 1.00 64.50 281 PRO A C 1
ATOM 2019 O O . PRO A 1 281 ? 20.060 20.266 -21.698 1.00 64.50 281 PRO A O 1
ATOM 2022 N N . VAL A 1 282 ? 22.301 20.175 -21.558 1.00 66.75 282 VAL A N 1
ATOM 2023 C CA . VAL A 1 282 ? 22.528 20.054 -23.009 1.00 66.75 282 VAL A CA 1
ATOM 2024 C C . VAL A 1 282 ? 22.138 18.662 -23.516 1.00 66.75 282 VAL A C 1
ATOM 2026 O O . VAL A 1 282 ? 21.602 18.529 -24.616 1.00 66.75 282 VAL A O 1
ATOM 2029 N N . SER A 1 283 ? 22.328 17.628 -22.694 1.00 70.94 283 SER A N 1
ATOM 2030 C CA . SER A 1 283 ? 21.939 16.250 -23.012 1.00 70.94 283 SER A CA 1
ATOM 2031 C C . SER A 1 283 ? 20.607 15.912 -22.350 1.00 70.94 283 SER A C 1
ATOM 2033 O O . SER A 1 283 ? 20.551 15.460 -21.210 1.00 70.94 283 SER A O 1
ATOM 2035 N N . THR A 1 284 ? 19.515 16.131 -23.080 1.00 78.44 284 THR A N 1
ATOM 2036 C CA . THR A 1 284 ? 18.148 15.878 -22.590 1.00 78.44 284 THR A CA 1
ATOM 2037 C C . THR A 1 284 ? 17.895 14.395 -22.270 1.00 78.44 284 THR A C 1
ATOM 2039 O O . THR A 1 284 ? 17.165 14.076 -21.335 1.00 78.44 284 THR A O 1
ATOM 2042 N N . ILE A 1 285 ? 18.545 13.491 -23.010 1.00 85.81 285 ILE A N 1
ATOM 2043 C CA . ILE A 1 285 ? 18.679 12.067 -22.686 1.00 85.81 285 ILE A CA 1
ATOM 2044 C C . ILE A 1 285 ? 20.169 11.736 -22.779 1.00 85.81 285 ILE A C 1
ATOM 2046 O O . ILE A 1 285 ? 20.798 12.010 -23.799 1.00 85.81 285 ILE A O 1
ATOM 2050 N N . GLY A 1 286 ? 20.734 11.149 -21.724 1.00 83.50 286 GLY A N 1
ATOM 2051 C CA . GLY A 1 286 ? 22.123 10.695 -21.695 1.00 83.50 286 GLY A CA 1
ATOM 2052 C C . GLY A 1 286 ? 22.207 9.218 -21.327 1.00 83.50 286 GLY A C 1
ATOM 2053 O O . GLY A 1 286 ? 21.779 8.831 -20.243 1.00 83.50 286 GLY A O 1
ATOM 2054 N N . MET A 1 287 ? 22.783 8.399 -22.210 1.00 86.31 287 MET A N 1
ATOM 2055 C CA . MET A 1 287 ? 23.072 6.986 -21.949 1.00 86.31 287 MET A CA 1
ATOM 2056 C C . MET A 1 287 ? 24.586 6.791 -21.907 1.00 86.31 287 MET A C 1
ATOM 2058 O O . MET A 1 287 ? 25.274 7.042 -22.895 1.00 86.31 287 MET A O 1
ATOM 2062 N N . LYS A 1 288 ? 25.115 6.357 -20.761 1.00 86.19 288 LYS A N 1
ATOM 2063 C CA . LYS A 1 288 ? 26.547 6.102 -20.574 1.00 86.19 288 LYS A CA 1
ATOM 2064 C C . LYS A 1 288 ? 26.750 4.708 -20.000 1.00 86.19 288 LYS A C 1
ATOM 2066 O O . LYS A 1 288 ? 26.277 4.420 -18.907 1.00 86.19 288 LYS A O 1
ATOM 2071 N N . THR A 1 289 ? 27.499 3.876 -20.711 1.00 87.12 289 THR A N 1
ATOM 2072 C CA . THR A 1 289 ? 27.922 2.550 -20.253 1.00 87.12 289 THR A CA 1
ATOM 2073 C C . THR A 1 289 ? 29.400 2.604 -19.872 1.00 87.12 289 THR A C 1
ATOM 2075 O O . THR A 1 289 ? 30.214 3.168 -20.600 1.00 87.12 289 THR A O 1
ATOM 2078 N N . VAL A 1 290 ? 29.756 2.068 -18.701 1.00 85.19 290 VAL A N 1
ATOM 2079 C CA . VAL A 1 290 ? 31.167 1.962 -18.267 1.00 85.19 290 VAL A CA 1
ATOM 2080 C C . VAL A 1 290 ? 31.782 0.645 -18.742 1.00 85.19 290 VAL A C 1
ATOM 2082 O O . VAL A 1 290 ? 32.939 0.613 -19.145 1.00 85.19 290 VAL A O 1
ATOM 2085 N N . ALA A 1 291 ? 30.988 -0.423 -18.732 1.00 83.50 291 ALA A N 1
ATOM 2086 C CA . ALA A 1 291 ? 31.326 -1.731 -19.271 1.00 83.50 291 ALA A CA 1
ATOM 2087 C C . ALA A 1 291 ? 30.158 -2.227 -20.136 1.00 83.50 291 ALA A C 1
ATOM 2089 O O . ALA A 1 291 ? 29.002 -1.905 -19.857 1.00 83.50 291 ALA A O 1
ATOM 2090 N N . GLY A 1 292 ? 30.462 -2.983 -21.193 1.00 85.50 292 GLY A N 1
ATOM 2091 C CA . GLY A 1 292 ? 29.482 -3.392 -22.203 1.00 85.50 292 GLY A CA 1
ATOM 2092 C C . GLY A 1 292 ? 29.202 -2.311 -23.255 1.00 85.50 292 GLY A C 1
ATOM 2093 O O . GLY A 1 292 ? 29.923 -1.318 -23.360 1.00 85.50 292 GLY A O 1
ATOM 2094 N N . GLY A 1 293 ? 28.156 -2.523 -24.056 1.00 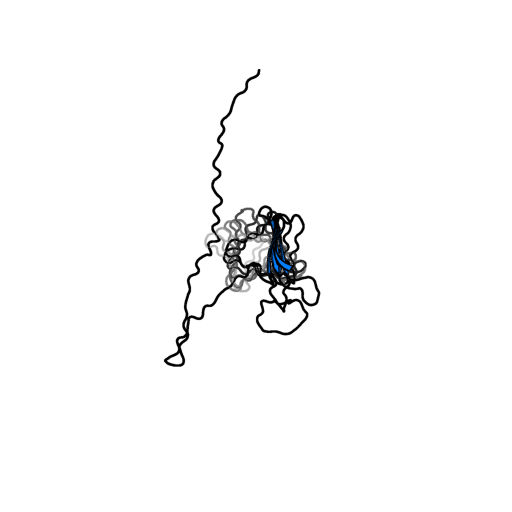88.25 293 GLY A N 1
ATOM 2095 C CA . GLY A 1 293 ? 27.749 -1.617 -25.130 1.00 88.25 293 GLY A CA 1
ATOM 2096 C C . GLY A 1 293 ? 26.244 -1.358 -25.143 1.00 88.25 293 GLY A C 1
ATOM 2097 O O . GLY A 1 293 ? 25.470 -2.074 -24.511 1.00 88.25 293 GLY A O 1
ATOM 2098 N N . LEU A 1 294 ? 25.835 -0.333 -25.889 1.00 91.31 294 LEU A N 1
ATOM 2099 C CA . LEU A 1 294 ? 24.435 -0.054 -26.198 1.00 91.31 294 LEU A CA 1
ATOM 2100 C C . LEU A 1 294 ? 24.050 -0.778 -27.494 1.00 91.31 294 LEU A C 1
ATOM 2102 O O . LEU A 1 294 ? 24.715 -0.603 -28.511 1.00 91.31 294 LEU A O 1
ATOM 2106 N N . THR A 1 295 ? 22.964 -1.552 -27.468 1.00 91.44 295 THR A N 1
ATOM 2107 C CA . THR A 1 295 ? 22.416 -2.221 -28.659 1.00 91.44 295 THR A CA 1
ATOM 2108 C C . THR A 1 295 ? 21.021 -1.685 -28.965 1.00 91.44 295 THR A C 1
ATOM 2110 O O . THR A 1 295 ? 20.159 -1.681 -28.091 1.00 91.44 295 THR A O 1
ATOM 2113 N N . LEU A 1 296 ? 20.790 -1.273 -30.214 1.00 91.81 296 LEU A N 1
ATOM 2114 C CA . LEU A 1 296 ? 19.479 -0.881 -30.737 1.00 91.81 296 LEU A CA 1
ATOM 2115 C C . LEU A 1 296 ? 19.117 -1.838 -31.876 1.00 91.81 296 LEU A C 1
ATOM 2117 O O . LEU A 1 296 ? 19.732 -1.789 -32.938 1.00 91.81 296 LEU A O 1
ATOM 2121 N N . THR A 1 297 ? 18.144 -2.723 -31.653 1.00 92.12 297 THR A N 1
ATOM 2122 C CA . THR A 1 297 ? 17.701 -3.713 -32.650 1.00 92.12 297 THR A CA 1
ATOM 2123 C C . THR A 1 297 ? 16.245 -3.456 -33.017 1.00 92.12 297 THR A C 1
ATOM 2125 O O . THR A 1 297 ? 15.408 -3.302 -32.134 1.00 92.12 297 THR A O 1
ATOM 2128 N N . SER A 1 298 ? 15.938 -3.428 -34.313 1.00 91.56 298 SER A N 1
ATOM 2129 C CA . SER A 1 298 ? 14.579 -3.291 -34.844 1.00 91.56 298 SER A CA 1
ATOM 2130 C C . S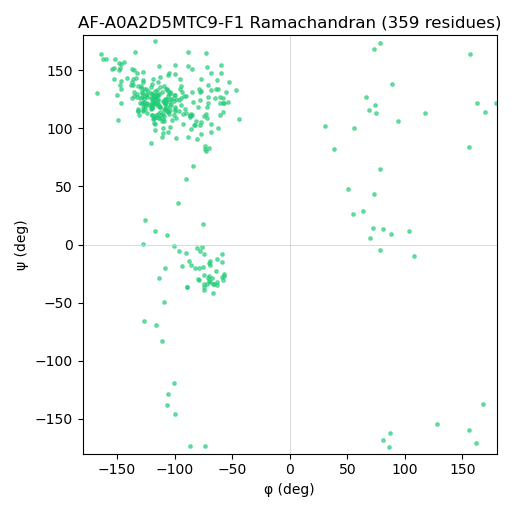ER A 1 298 ? 14.386 -4.284 -35.984 1.00 91.56 298 SER A C 1
ATOM 2132 O O . SER A 1 298 ? 15.276 -4.446 -36.815 1.00 91.56 298 SER A O 1
ATOM 2134 N N . ALA A 1 299 ? 13.228 -4.947 -36.028 1.00 90.56 299 ALA A N 1
ATOM 2135 C CA . ALA A 1 299 ? 12.884 -5.869 -37.113 1.00 90.56 299 ALA A CA 1
ATOM 2136 C C . ALA A 1 299 ? 12.495 -5.142 -38.413 1.00 90.56 299 ALA A C 1
ATOM 2138 O O . ALA A 1 299 ? 12.509 -5.750 -39.479 1.00 90.56 299 ALA A O 1
ATOM 2139 N N . ALA A 1 300 ? 12.130 -3.860 -38.321 1.00 92.00 300 ALA A N 1
ATOM 2140 C CA . ALA A 1 300 ? 11.711 -3.052 -39.460 1.00 92.00 300 ALA A CA 1
ATOM 2141 C C . ALA A 1 300 ? 12.757 -1.976 -39.768 1.00 92.00 300 ALA A C 1
ATOM 2143 O O . ALA A 1 300 ? 13.609 -2.158 -40.633 1.00 92.00 300 ALA A O 1
ATOM 2144 N N . PHE A 1 301 ? 12.705 -0.854 -39.053 1.00 89.00 301 PHE A N 1
ATOM 2145 C CA . PHE A 1 301 ? 13.615 0.267 -39.250 1.00 89.00 301 PHE A CA 1
ATOM 2146 C C . PHE A 1 301 ? 13.960 0.943 -37.923 1.00 89.00 301 PHE A C 1
ATOM 2148 O O . PHE A 1 301 ? 13.201 0.876 -36.953 1.00 89.00 301 PHE A O 1
ATOM 2155 N N . THR A 1 302 ? 15.104 1.622 -37.916 1.00 93.56 302 THR A N 1
ATOM 2156 C CA . THR A 1 302 ? 15.541 2.538 -36.860 1.00 93.56 302 THR A CA 1
ATOM 2157 C C . THR A 1 302 ? 15.902 3.854 -37.534 1.00 93.56 302 THR A C 1
ATOM 2159 O O . THR A 1 302 ? 16.840 3.897 -38.326 1.00 93.56 302 THR A O 1
ATOM 2162 N N . ASN A 1 303 ? 15.165 4.924 -37.236 1.00 90.94 303 ASN A N 1
ATOM 2163 C CA . ASN A 1 303 ? 15.432 6.250 -37.792 1.00 90.94 303 ASN A CA 1
ATOM 2164 C C . ASN A 1 303 ? 16.135 7.120 -36.748 1.00 90.94 303 ASN A C 1
ATOM 2166 O O . ASN A 1 303 ? 15.606 7.325 -35.658 1.00 90.94 303 ASN A O 1
ATOM 2170 N N . ILE A 1 304 ? 17.298 7.672 -37.099 1.00 91.81 304 ILE A N 1
ATOM 2171 C CA . ILE A 1 304 ? 18.005 8.683 -36.303 1.00 91.81 304 ILE A CA 1
ATOM 2172 C C . ILE A 1 304 ? 18.012 9.968 -37.125 1.00 91.81 304 ILE A C 1
ATOM 2174 O O . ILE A 1 304 ? 18.627 10.026 -38.185 1.00 91.81 304 ILE A O 1
ATOM 2178 N N . THR A 1 305 ? 17.293 10.988 -36.660 1.00 90.19 305 THR A N 1
ATOM 2179 C CA . THR A 1 305 ? 17.187 12.285 -37.342 1.00 90.19 305 THR A CA 1
ATOM 2180 C C . THR A 1 305 ? 17.697 13.384 -36.422 1.00 90.19 305 THR A C 1
ATOM 2182 O O . THR A 1 305 ? 17.276 13.469 -35.272 1.00 90.19 305 THR A O 1
ATOM 2185 N N . ALA A 1 306 ? 18.586 14.236 -36.931 1.00 87.62 306 ALA A N 1
ATOM 2186 C CA . ALA A 1 306 ? 19.100 15.403 -36.225 1.00 87.62 306 ALA A CA 1
ATOM 2187 C C . ALA A 1 306 ? 19.024 16.634 -37.139 1.00 87.62 306 ALA A C 1
ATOM 2189 O O . ALA A 1 306 ? 19.357 16.549 -38.318 1.00 87.62 306 ALA A O 1
ATOM 2190 N N . ILE A 1 307 ? 18.572 17.772 -36.598 1.00 86.56 307 ILE A N 1
ATOM 2191 C CA . ILE A 1 307 ? 18.623 19.070 -37.300 1.00 86.56 307 ILE A CA 1
ATOM 2192 C C . ILE A 1 307 ? 20.065 19.602 -37.306 1.00 86.56 307 ILE A C 1
ATOM 2194 O O . ILE A 1 307 ? 20.521 20.180 -38.289 1.00 86.56 307 ILE A O 1
ATOM 2198 N N . GLY A 1 308 ? 20.775 19.410 -36.191 1.00 85.56 308 GLY A N 1
ATOM 2199 C CA . GLY A 1 308 ? 22.207 19.673 -36.072 1.00 85.56 308 GLY A CA 1
ATOM 2200 C C . GLY A 1 308 ? 23.064 18.475 -36.506 1.00 85.56 308 GLY A C 1
ATOM 2201 O O . GLY A 1 308 ? 22.534 17.474 -36.991 1.00 85.56 308 GLY A O 1
ATOM 2202 N N . PRO A 1 309 ? 24.392 18.546 -36.319 1.00 86.56 309 PRO A N 1
ATOM 2203 C CA . PRO A 1 309 ? 25.276 17.439 -36.658 1.00 86.56 309 PRO A CA 1
ATOM 2204 C C . PRO A 1 309 ? 24.989 16.208 -35.789 1.00 86.56 309 PRO A C 1
ATOM 2206 O O . PRO A 1 309 ? 24.899 16.303 -34.564 1.00 86.56 309 PRO A O 1
ATOM 2209 N N . LEU A 1 310 ? 24.909 15.039 -36.427 1.00 91.31 310 LEU A N 1
ATOM 2210 C CA . LEU A 1 310 ? 25.060 13.755 -35.750 1.00 91.31 310 LEU A CA 1
ATOM 2211 C C . LEU A 1 310 ? 26.554 13.415 -35.706 1.00 91.31 310 LEU A C 1
ATOM 2213 O O . LEU A 1 310 ? 27.150 13.113 -36.738 1.00 91.31 310 LEU A O 1
ATOM 2217 N N . THR A 1 311 ? 27.155 13.460 -34.517 1.00 89.69 311 THR A N 1
ATOM 2218 C CA . THR A 1 311 ? 28.581 13.159 -34.325 1.00 89.69 311 THR A CA 1
ATOM 2219 C C . THR A 1 311 ? 28.755 11.770 -33.722 1.00 89.69 311 THR A C 1
ATOM 2221 O O . THR A 1 311 ? 28.295 11.516 -32.611 1.00 89.69 311 THR A O 1
ATOM 2224 N N . GLN A 1 312 ? 29.474 10.888 -34.419 1.00 90.69 312 GLN A N 1
ATOM 2225 C CA . GLN A 1 312 ? 29.914 9.596 -33.890 1.00 90.69 312 GLN A CA 1
ATOM 2226 C C . GLN A 1 312 ? 31.431 9.621 -33.690 1.00 90.69 312 GLN A C 1
ATOM 2228 O O . GLN A 1 312 ? 32.186 9.664 -34.658 1.00 90.69 312 GLN A O 1
ATOM 2233 N N . ALA A 1 313 ? 31.874 9.581 -32.434 1.00 88.69 313 ALA A N 1
ATOM 2234 C CA . ALA A 1 313 ? 33.282 9.438 -32.078 1.00 88.69 313 ALA A CA 1
ATOM 2235 C C . ALA A 1 313 ? 33.518 8.037 -31.503 1.00 88.69 313 ALA A C 1
ATOM 2237 O O . ALA A 1 313 ? 32.883 7.646 -30.524 1.00 88.69 313 ALA A O 1
ATOM 2238 N N . SER A 1 314 ? 34.414 7.273 -32.117 1.00 86.69 314 SER A N 1
ATOM 2239 C CA . SER A 1 314 ? 34.765 5.913 -31.705 1.00 86.69 314 SER A CA 1
ATOM 2240 C C . SER A 1 314 ? 36.208 5.606 -32.115 1.00 86.69 314 SER A C 1
ATOM 2242 O O . SER A 1 314 ? 36.752 6.242 -33.017 1.00 86.69 314 SER A O 1
ATOM 2244 N N . ASN A 1 315 ? 36.829 4.612 -31.472 1.00 87.69 315 ASN A N 1
ATOM 2245 C CA . ASN A 1 315 ? 38.128 4.097 -31.925 1.00 87.69 315 ASN A CA 1
ATOM 2246 C C . ASN A 1 315 ? 37.999 3.340 -33.258 1.00 87.69 315 ASN A C 1
ATOM 2248 O O . ASN A 1 315 ? 38.922 3.346 -34.065 1.00 87.69 315 ASN A O 1
ATOM 2252 N N . ALA A 1 316 ? 36.856 2.683 -33.473 1.00 88.38 316 ALA A N 1
ATOM 2253 C CA . ALA A 1 316 ? 36.500 2.012 -34.713 1.00 88.38 316 ALA A CA 1
ATOM 2254 C C . ALA A 1 316 ? 34.981 2.086 -34.920 1.00 88.38 316 ALA A C 1
ATOM 2256 O O . ALA A 1 316 ? 34.208 1.856 -33.987 1.00 88.38 316 ALA A O 1
ATOM 2257 N N . THR A 1 317 ? 34.560 2.370 -36.152 1.00 91.81 317 THR A N 1
ATOM 2258 C CA . THR A 1 317 ? 33.163 2.280 -36.593 1.00 91.81 317 THR A CA 1
ATOM 2259 C C . THR A 1 317 ? 33.079 1.289 -37.742 1.00 91.81 317 THR A C 1
ATOM 2261 O O . THR A 1 317 ? 33.881 1.335 -38.671 1.00 91.81 317 THR A O 1
ATOM 2264 N N . THR A 1 318 ? 32.080 0.413 -37.707 1.00 91.19 318 THR A N 1
ATOM 2265 C CA . THR A 1 318 ? 31.759 -0.495 -38.810 1.00 91.19 318 THR A CA 1
ATOM 2266 C C . THR A 1 318 ? 30.289 -0.331 -39.160 1.00 91.19 318 THR A C 1
ATOM 2268 O O . THR A 1 318 ? 29.431 -0.449 -38.288 1.00 91.19 318 THR A O 1
ATOM 2271 N N . ILE A 1 319 ? 30.004 -0.048 -40.431 1.00 92.06 319 ILE A N 1
ATOM 2272 C CA . ILE A 1 319 ? 28.645 -0.002 -40.972 1.00 92.06 319 ILE A CA 1
ATOM 2273 C C . ILE A 1 319 ? 28.525 -1.156 -41.959 1.00 92.06 319 ILE A C 1
ATOM 2275 O O . ILE A 1 319 ? 29.114 -1.120 -43.037 1.00 92.06 319 ILE A O 1
ATOM 2279 N N . THR A 1 320 ? 27.763 -2.177 -41.584 1.00 91.44 320 THR A N 1
ATOM 2280 C CA . THR A 1 320 ? 27.507 -3.342 -42.433 1.00 91.44 320 THR A CA 1
ATOM 2281 C C . THR A 1 320 ? 26.075 -3.274 -42.941 1.00 91.44 320 THR A C 1
ATOM 2283 O O . THR A 1 320 ? 25.142 -3.214 -42.145 1.00 91.44 320 THR A O 1
ATOM 2286 N N . SER A 1 321 ? 25.894 -3.312 -44.260 1.00 90.25 321 SER A N 1
ATOM 2287 C CA . SER A 1 321 ? 24.586 -3.497 -44.894 1.00 90.25 321 SER A CA 1
ATOM 2288 C C . SER A 1 321 ? 24.606 -4.767 -45.735 1.00 90.25 321 SER A C 1
ATOM 2290 O O . SER A 1 321 ? 25.592 -5.045 -46.413 1.00 90.25 321 SER A O 1
ATOM 2292 N N . THR A 1 322 ? 23.527 -5.546 -45.684 1.00 90.44 322 THR A N 1
ATOM 2293 C CA . THR A 1 322 ? 23.380 -6.789 -46.458 1.00 90.44 322 THR A CA 1
ATOM 2294 C C . THR A 1 322 ? 22.832 -6.555 -47.862 1.00 90.44 322 THR A C 1
ATOM 2296 O O . THR A 1 322 ? 22.959 -7.429 -48.714 1.00 90.44 322 THR A O 1
ATOM 2299 N N . THR A 1 323 ? 22.219 -5.395 -48.111 1.00 91.44 323 THR A N 1
ATOM 2300 C CA . THR A 1 323 ? 21.592 -5.059 -49.394 1.00 91.44 323 THR A CA 1
ATOM 2301 C C . THR A 1 323 ? 22.296 -3.879 -50.048 1.00 91.44 323 THR A C 1
ATOM 2303 O O . THR A 1 323 ? 22.977 -4.044 -51.055 1.00 91.44 323 THR A O 1
ATOM 2306 N N . PHE A 1 324 ? 22.162 -2.687 -49.475 1.00 89.38 324 PHE A N 1
ATOM 2307 C CA . PHE A 1 324 ? 22.821 -1.476 -49.946 1.00 89.38 324 PHE A CA 1
ATOM 2308 C C . PHE A 1 324 ? 23.043 -0.485 -48.801 1.00 89.38 324 PHE A C 1
ATOM 2310 O O . PHE A 1 324 ? 22.290 -0.447 -47.827 1.00 89.38 324 PHE A O 1
ATOM 2317 N N . LEU A 1 325 ? 24.082 0.335 -48.926 1.00 92.38 325 LEU A N 1
ATOM 2318 C CA . LEU A 1 325 ? 24.317 1.503 -48.084 1.00 92.38 325 LEU A CA 1
ATOM 2319 C C . LEU A 1 325 ? 24.260 2.740 -48.981 1.00 92.38 325 LEU A C 1
ATOM 2321 O O . LEU A 1 325 ? 24.966 2.807 -49.986 1.00 92.38 325 LEU A O 1
ATOM 2325 N N . THR A 1 326 ? 23.433 3.720 -48.624 1.00 92.19 326 THR A N 1
ATOM 2326 C CA . THR A 1 326 ? 23.358 5.003 -49.332 1.00 92.19 326 THR A CA 1
ATOM 2327 C C . THR A 1 326 ? 23.761 6.122 -48.388 1.00 92.19 326 THR A C 1
ATOM 2329 O O . THR A 1 326 ? 23.136 6.315 -47.350 1.00 92.19 326 THR A O 1
ATOM 2332 N N . ALA A 1 327 ? 24.781 6.884 -48.775 1.00 91.50 327 ALA A N 1
ATOM 2333 C CA . ALA A 1 327 ? 25.117 8.155 -48.155 1.00 91.50 327 ALA A CA 1
ATOM 2334 C C . ALA A 1 327 ? 24.768 9.270 -49.147 1.00 91.50 327 ALA A C 1
ATOM 2336 O O . ALA A 1 327 ? 25.251 9.271 -50.279 1.00 91.50 327 ALA A O 1
ATOM 2337 N N . LEU A 1 328 ? 23.906 10.197 -48.734 1.00 91.69 328 LEU A N 1
ATOM 2338 C CA . LEU A 1 328 ? 23.491 11.355 -49.522 1.00 91.69 328 LEU A CA 1
ATOM 2339 C C . LEU A 1 328 ? 23.676 12.609 -48.670 1.00 91.69 328 LEU A C 1
ATOM 2341 O O . LEU A 1 328 ? 23.229 12.648 -47.527 1.00 91.69 328 LEU A O 1
ATOM 2345 N N . ALA A 1 329 ? 24.309 13.635 -49.231 1.00 89.50 329 ALA A N 1
ATOM 2346 C CA . ALA A 1 329 ? 24.505 14.918 -48.568 1.00 89.50 329 ALA A CA 1
ATOM 2347 C C . ALA A 1 329 ? 24.151 16.064 -49.518 1.00 89.50 329 ALA A C 1
ATOM 2349 O O . ALA A 1 329 ? 24.422 15.983 -50.714 1.00 89.50 329 ALA A O 1
ATOM 2350 N N . GLY A 1 330 ? 23.563 17.139 -48.981 1.00 89.50 330 GLY A N 1
ATOM 2351 C CA . GLY A 1 330 ? 23.174 18.310 -49.775 1.00 89.50 330 GLY A CA 1
ATOM 2352 C C . GLY A 1 330 ? 24.358 19.144 -50.277 1.00 89.50 330 GLY A C 1
ATOM 2353 O O . GLY A 1 330 ? 24.259 19.770 -51.326 1.00 89.50 330 GLY A O 1
ATOM 2354 N N . THR A 1 331 ? 25.477 19.144 -49.547 1.00 90.25 331 THR A N 1
ATOM 2355 C CA . THR A 1 331 ? 26.683 19.928 -49.874 1.00 90.25 331 THR A CA 1
ATOM 2356 C C . THR A 1 331 ? 27.890 19.064 -50.237 1.00 90.25 331 THR A C 1
ATOM 2358 O O . THR A 1 331 ? 28.720 19.495 -51.032 1.00 90.25 331 THR A O 1
ATOM 2361 N N . GLY A 1 332 ? 27.991 17.844 -49.701 1.00 88.75 332 GLY A N 1
ATOM 2362 C CA . GLY A 1 332 ? 29.046 16.890 -50.046 1.00 88.75 332 GLY A CA 1
ATOM 2363 C C . GLY A 1 332 ? 29.298 15.846 -48.960 1.00 88.75 332 GLY A C 1
ATOM 2364 O O . GLY A 1 332 ? 28.879 16.008 -47.815 1.00 88.75 332 GLY A O 1
ATOM 2365 N N . ILE A 1 333 ? 29.991 14.768 -49.329 1.00 92.81 333 ILE A N 1
ATOM 2366 C CA . ILE A 1 333 ? 30.471 13.726 -48.412 1.00 92.81 333 ILE A CA 1
ATOM 2367 C C . ILE A 1 333 ? 31.995 13.796 -48.423 1.00 92.81 333 ILE A C 1
ATOM 2369 O O . ILE A 1 333 ? 32.604 13.627 -49.477 1.00 92.81 333 ILE A O 1
ATOM 2373 N N . ASN A 1 334 ? 32.605 14.053 -47.266 1.00 90.81 334 ASN A N 1
ATOM 2374 C CA . ASN A 1 334 ? 34.057 14.075 -47.121 1.00 90.81 334 ASN A CA 1
ATOM 2375 C C . ASN A 1 334 ? 34.530 12.797 -46.416 1.00 90.81 334 ASN A C 1
ATOM 2377 O O . ASN A 1 334 ? 34.145 12.551 -45.274 1.00 90.81 334 ASN A O 1
ATOM 2381 N N . MET A 1 335 ? 35.360 11.999 -47.088 1.00 91.44 335 MET A N 1
ATOM 2382 C CA . MET A 1 335 ? 36.013 10.820 -46.515 1.00 91.44 335 MET A CA 1
ATOM 2383 C C . MET A 1 335 ? 37.499 11.130 -46.355 1.00 91.44 335 MET A C 1
ATOM 2385 O O . MET A 1 335 ? 38.229 11.190 -47.340 1.00 91.44 335 MET A O 1
ATOM 2389 N N . LEU A 1 336 ? 37.931 11.353 -45.115 1.00 90.19 336 LEU A N 1
ATOM 2390 C CA . LEU A 1 336 ? 39.306 11.712 -44.783 1.00 90.19 336 LEU A CA 1
ATOM 2391 C C . LEU A 1 336 ? 39.866 10.725 -43.760 1.00 90.19 336 LEU A C 1
ATOM 2393 O O . LEU A 1 336 ? 39.255 10.499 -42.716 1.00 90.19 336 LEU A O 1
ATOM 2397 N N . THR A 1 337 ? 41.048 10.180 -44.034 1.00 87.19 337 THR A N 1
ATOM 2398 C CA . THR A 1 337 ? 41.814 9.369 -43.085 1.00 87.19 337 THR A CA 1
ATOM 2399 C C . THR A 1 337 ? 42.906 10.223 -42.446 1.00 87.19 337 THR A C 1
ATOM 2401 O O . THR A 1 337 ? 43.670 10.896 -43.132 1.00 87.19 337 THR A O 1
ATOM 2404 N N . GLY A 1 338 ? 42.988 10.218 -41.110 1.00 86.00 338 GLY A N 1
ATOM 2405 C CA . GLY A 1 338 ? 44.081 10.897 -40.396 1.00 86.00 338 GLY A CA 1
ATOM 2406 C C . GLY A 1 338 ? 45.431 10.195 -40.590 1.00 86.00 338 GLY A C 1
ATOM 2407 O O . GLY A 1 338 ? 46.472 10.843 -40.612 1.00 86.00 338 GLY A O 1
ATOM 2408 N N . THR A 1 339 ? 45.399 8.869 -40.760 1.00 86.81 339 THR A N 1
ATOM 2409 C CA . THR A 1 339 ? 46.514 8.004 -41.176 1.00 86.81 339 THR A CA 1
ATOM 2410 C C . THR A 1 339 ? 45.941 6.820 -41.972 1.00 86.81 339 THR A C 1
ATOM 2412 O O . THR A 1 339 ? 44.806 6.418 -41.711 1.00 86.81 339 THR A O 1
ATOM 2415 N N . GLY A 1 340 ? 46.691 6.266 -42.932 1.00 85.56 340 GLY A N 1
ATOM 2416 C CA . GLY A 1 340 ? 46.249 5.136 -43.769 1.00 85.56 340 GLY A CA 1
ATOM 2417 C C . GLY A 1 340 ? 45.453 5.530 -45.023 1.00 85.56 340 GLY A C 1
ATOM 2418 O O . GLY A 1 340 ? 45.315 6.713 -45.338 1.00 85.56 340 GLY A O 1
ATOM 2419 N N . ASN A 1 341 ? 44.935 4.525 -45.736 1.00 90.38 341 ASN A N 1
ATOM 2420 C CA . ASN A 1 341 ? 44.259 4.678 -47.029 1.00 90.38 341 ASN A CA 1
ATOM 2421 C C . ASN A 1 341 ? 42.727 4.660 -46.889 1.00 90.38 341 ASN A C 1
ATOM 2423 O O . ASN A 1 341 ? 42.186 4.056 -45.964 1.00 90.38 341 ASN A O 1
ATOM 2427 N N . VAL A 1 342 ? 42.027 5.286 -47.841 1.00 92.06 342 VAL A N 1
ATOM 2428 C CA . VAL A 1 342 ? 40.599 5.029 -48.089 1.00 92.06 342 VAL A CA 1
ATOM 2429 C C . VAL A 1 342 ? 40.511 3.951 -49.165 1.00 92.06 342 VAL A C 1
ATOM 2431 O O . VAL A 1 342 ? 40.711 4.238 -50.345 1.00 92.06 342 VAL A O 1
ATOM 2434 N N . ASP A 1 343 ? 40.209 2.720 -48.764 1.00 91.56 343 ASP A N 1
ATOM 2435 C CA . ASP A 1 343 ? 40.098 1.593 -49.690 1.00 91.56 343 ASP A CA 1
ATOM 2436 C C . ASP A 1 343 ? 38.640 1.386 -50.126 1.00 91.56 343 ASP A C 1
ATOM 2438 O O . ASP A 1 343 ? 37.740 1.221 -49.300 1.00 91.56 343 ASP A O 1
ATOM 2442 N N . ILE A 1 344 ? 38.399 1.351 -51.439 1.00 91.94 344 ILE A N 1
ATOM 2443 C CA . ILE A 1 344 ? 37.094 1.010 -52.023 1.00 91.94 344 ILE A CA 1
ATOM 2444 C C . ILE A 1 344 ? 37.265 -0.279 -52.819 1.00 91.94 344 ILE A C 1
ATOM 2446 O O . ILE A 1 344 ? 37.899 -0.291 -53.871 1.00 91.94 344 ILE A O 1
ATOM 2450 N N . THR A 1 345 ? 36.685 -1.368 -52.318 1.00 92.44 345 THR A N 1
ATOM 2451 C CA . THR A 1 345 ? 36.791 -2.692 -52.942 1.00 92.44 345 THR A CA 1
ATOM 2452 C C . THR A 1 345 ? 35.410 -3.219 -53.310 1.00 92.44 345 THR A C 1
ATOM 2454 O O . THR A 1 345 ? 34.534 -3.321 -52.454 1.00 92.44 345 THR A O 1
ATOM 2457 N N . ALA A 1 346 ? 35.226 -3.605 -54.573 1.00 91.62 346 ALA A N 1
ATOM 2458 C CA . ALA A 1 346 ? 34.085 -4.400 -55.016 1.00 91.62 346 ALA A CA 1
ATOM 2459 C C . ALA A 1 346 ? 34.534 -5.862 -55.155 1.00 91.62 346 ALA A C 1
ATOM 2461 O O . ALA A 1 346 ? 35.330 -6.186 -56.032 1.00 91.62 346 ALA A O 1
ATOM 2462 N N . THR A 1 347 ? 34.046 -6.750 -54.284 1.00 90.75 347 THR A N 1
ATOM 2463 C CA . THR A 1 347 ? 34.355 -8.194 -54.360 1.00 90.75 347 THR A CA 1
ATOM 2464 C C . THR A 1 347 ? 33.739 -8.846 -55.597 1.00 90.75 347 THR A C 1
ATOM 2466 O O . THR A 1 347 ? 34.284 -9.808 -56.130 1.00 90.75 347 THR A O 1
ATOM 2469 N N . THR A 1 348 ? 32.616 -8.303 -56.069 1.00 87.69 348 THR A N 1
ATOM 2470 C CA . THR A 1 348 ? 31.988 -8.615 -57.355 1.00 87.69 348 THR A CA 1
ATOM 2471 C C . THR A 1 348 ? 31.428 -7.323 -57.965 1.00 87.69 348 THR A C 1
ATOM 2473 O O . THR A 1 348 ? 30.943 -6.454 -57.240 1.00 87.69 348 THR A O 1
ATOM 2476 N N . GLY A 1 349 ? 31.498 -7.177 -59.292 1.00 89.94 349 GLY A N 1
ATOM 2477 C CA . GLY A 1 349 ? 30.986 -6.000 -60.010 1.00 89.94 349 GLY A CA 1
ATOM 2478 C C . GLY A 1 349 ? 31.977 -4.832 -60.141 1.00 89.94 349 GLY A C 1
ATOM 2479 O O . GLY A 1 349 ? 33.184 -5.011 -60.010 1.00 89.94 349 GLY A O 1
ATOM 2480 N N . ASN A 1 350 ? 31.451 -3.636 -60.442 1.00 92.56 350 ASN A N 1
ATOM 2481 C CA . ASN A 1 350 ? 32.233 -2.437 -60.775 1.00 92.56 350 ASN A CA 1
ATOM 2482 C C . ASN A 1 350 ? 32.112 -1.352 -59.694 1.00 92.56 350 ASN A C 1
ATOM 2484 O O . ASN A 1 350 ? 31.021 -1.111 -59.175 1.00 92.56 350 ASN A O 1
ATOM 2488 N N . VAL A 1 351 ? 33.197 -0.610 -59.450 1.00 93.69 351 VAL A N 1
ATOM 2489 C CA . VAL A 1 351 ? 33.153 0.679 -58.740 1.00 93.69 351 VAL A CA 1
ATOM 2490 C C . VAL A 1 351 ? 32.862 1.782 -59.760 1.00 93.69 351 VAL A C 1
ATOM 2492 O O . VAL A 1 351 ? 33.697 2.091 -60.605 1.00 93.69 351 VAL A O 1
ATOM 2495 N N . ASN A 1 352 ? 31.669 2.376 -59.696 1.00 91.62 352 ASN A N 1
ATOM 2496 C CA . ASN A 1 352 ? 31.268 3.461 -60.593 1.00 91.62 352 ASN A CA 1
ATOM 2497 C C . ASN A 1 352 ? 31.442 4.817 -59.903 1.00 91.62 352 ASN A C 1
ATOM 2499 O O . ASN A 1 352 ? 30.648 5.171 -59.034 1.00 91.62 352 ASN A O 1
ATOM 2503 N N . VAL A 1 353 ? 32.432 5.601 -60.330 1.00 91.31 353 VAL A N 1
ATOM 2504 C CA . VAL A 1 353 ? 32.621 6.986 -59.876 1.00 91.31 353 VAL A CA 1
ATOM 2505 C C . VAL A 1 353 ? 32.159 7.932 -60.978 1.00 91.31 353 VAL A C 1
ATOM 2507 O O . VAL A 1 353 ? 32.603 7.835 -62.120 1.00 91.31 353 VAL A O 1
ATOM 2510 N N . LYS A 1 354 ? 31.242 8.842 -60.647 1.00 88.75 354 LYS A N 1
ATOM 2511 C CA . LYS A 1 354 ? 30.754 9.884 -61.556 1.00 88.75 354 LYS A CA 1
ATOM 2512 C C . LYS A 1 354 ? 30.873 11.233 -60.864 1.00 88.75 354 LYS A C 1
ATOM 2514 O O . LYS A 1 354 ? 30.406 11.391 -59.742 1.00 88.75 354 LYS A O 1
ATOM 2519 N N . GLY A 1 355 ? 31.465 12.199 -61.548 1.00 86.31 355 GLY A N 1
ATOM 2520 C CA . GLY A 1 355 ? 31.606 13.567 -61.069 1.00 86.31 355 GLY A CA 1
ATOM 2521 C C . GLY A 1 355 ? 31.920 14.502 -62.229 1.00 86.31 355 GLY A C 1
ATOM 2522 O O . GLY A 1 355 ? 32.374 14.047 -63.277 1.00 86.31 355 GLY A O 1
ATOM 2523 N N . LEU A 1 356 ? 31.668 15.801 -62.047 1.00 88.19 356 LEU A N 1
ATOM 2524 C CA . LEU A 1 356 ? 32.051 16.818 -63.034 1.00 88.19 356 LEU A CA 1
ATOM 2525 C C . LEU A 1 356 ? 33.579 16.878 -63.202 1.00 88.19 356 LEU A C 1
ATOM 2527 O O . LEU A 1 356 ? 34.069 17.093 -64.305 1.00 88.19 356 LEU A O 1
ATOM 2531 N N . LEU A 1 357 ? 34.314 16.661 -62.106 1.00 89.62 357 LEU A N 1
ATOM 2532 C CA . LEU A 1 357 ? 35.765 16.515 -62.077 1.00 89.62 357 LEU A CA 1
ATOM 2533 C C . LEU A 1 357 ? 36.146 15.363 -61.146 1.00 89.62 357 LEU A C 1
ATOM 2535 O O . LEU A 1 357 ? 35.572 15.213 -60.067 1.00 89.62 357 LEU A O 1
ATOM 2539 N N . ILE A 1 358 ? 37.133 14.576 -61.568 1.00 92.06 358 ILE A N 1
ATOM 2540 C CA . ILE A 1 358 ? 37.770 13.532 -60.767 1.00 92.06 358 ILE A CA 1
ATOM 2541 C C . ILE A 1 358 ? 39.270 13.803 -60.835 1.00 92.06 358 ILE A C 1
ATOM 2543 O O . ILE A 1 358 ? 39.861 13.740 -61.912 1.00 92.06 358 ILE A O 1
ATOM 2547 N N . TYR A 1 359 ? 39.871 14.130 -59.694 1.00 86.00 359 TYR A N 1
ATOM 2548 C CA . TYR A 1 359 ? 41.315 14.287 -59.577 1.00 86.00 359 TYR A CA 1
ATOM 2549 C C . TYR A 1 359 ? 41.906 12.974 -59.086 1.00 86.00 359 TYR A C 1
ATOM 2551 O O . TYR A 1 359 ? 41.558 12.499 -58.007 1.00 86.00 359 TYR A O 1
ATOM 2559 N N . LEU A 1 360 ? 42.785 12.398 -59.896 1.00 85.50 360 LEU A N 1
ATOM 2560 C CA . LEU A 1 360 ? 43.611 11.260 -59.525 1.00 85.50 360 LEU A CA 1
ATOM 2561 C C . LEU A 1 360 ? 45.045 11.778 -59.454 1.00 85.50 360 LEU A C 1
ATOM 2563 O O . LEU A 1 360 ? 45.474 12.496 -60.359 1.00 85.50 360 LEU A O 1
ATOM 2567 N N . ASN A 1 361 ? 45.738 11.464 -58.367 1.00 72.75 361 ASN A N 1
ATOM 2568 C CA . ASN A 1 361 ? 47.169 11.700 -58.216 1.00 72.75 361 ASN A CA 1
ATOM 2569 C C . ASN A 1 361 ? 47.866 10.344 -58.220 1.00 72.75 361 ASN A C 1
ATOM 2571 O O . ASN A 1 361 ? 47.353 9.453 -57.506 1.00 72.75 361 ASN A O 1
#

Solvent-accessible surface area (backbone atoms only — not comparable to full-atom values): 27694 Å² total; per-residue (Å²): 134,88,84,89,79,87,87,81,87,87,80,85,84,88,78,73,95,72,93,72,85,79,88,74,82,88,77,86,86,83,88,83,88,80,90,78,94,60,98,83,71,87,79,72,84,85,76,86,79,84,78,82,66,82,54,44,98,54,32,40,69,45,76,62,95,66,23,46,32,42,30,30,73,86,76,70,39,32,43,37,39,40,73,78,37,35,39,37,39,39,45,67,79,27,69,93,88,39,96,65,33,56,72,47,74,45,62,40,66,85,83,54,78,75,71,92,59,93,81,84,86,84,69,73,25,53,74,80,42,91,84,63,77,87,84,77,95,78,88,87,63,72,24,87,90,48,83,43,75,86,87,86,72,101,62,92,85,84,88,86,73,100,72,87,87,82,91,84,69,98,76,84,85,87,87,58,98,84,74,84,83,87,85,51,96,86,65,79,87,88,76,29,56,80,95,56,75,36,83,82,85,85,90,69,99,73,87,88,84,87,74,98,74,88,87,86,86,74,93,76,83,88,84,87,92,72,95,77,87,87,89,88,78,88,54,94,82,67,79,91,83,88,85,66,99,70,84,87,84,90,85,70,97,68,88,85,87,86,85,61,99,72,82,84,85,86,88,72,91,59,52,97,63,77,80,66,93,58,87,60,45,86,55,59,76,79,88,85,70,96,72,82,84,91,83,88,86,64,98,83,74,84,88,89,85,65,96,61,88,85,84,86,87,70,99,74,87,84,89,87,64,95,83,72,84,86,90,86,58,98,89,63,85,86,90,81,65,98,72,82,81,91,85,86,83,60,95,71,81,80,87,85,84,86,68,100,72,81,89,83,132

Sequence (361 aa):
MAKSREGFDQVYDSVGSSKTPRGAGNFEKRETTVPSSTPDEEQGPITTEITVLVAGKRYTLTDDGGDLEIRNKLNGMGISIQENGDIMMLSGSGGNGKACGGRFIVNSKGGQLVKSGAATFEYTANPDSSTKGGGSDESSTAGKNETAKSELCYGDSITEVHGEVRIKGTNIVLEAADVLSLIGKSSVLIQAGPNGGGELRINAGQITETCGTRVGLVAGQKSDIISEEVSLQYDPRASVNVISPGHMNVKAAGDISLGAGGAIEMIALGIKQPLGLIKDPVSTIGMKTVAGGLTLTSAAFTNITAIGPLTQASNATTITSTTFLTALAGTGINMLTGTGNVDITATTGNVNVKGLLIYLN